Protein AF-A0A7K2MB68-F1 (afdb_monomer)

Solvent-accessible surface area (backbone atoms only — not comparable to full-atom values): 10435 Å² total; per-residue (Å²): 132,82,72,70,37,72,50,29,32,40,36,32,16,79,85,17,53,29,68,38,62,37,42,33,35,50,53,55,52,36,57,72,80,40,62,82,46,49,65,35,33,35,27,67,47,61,66,64,12,40,78,68,71,27,45,61,90,87,59,51,69,38,48,70,89,36,74,66,34,54,52,47,71,69,17,29,19,30,37,35,23,34,62,81,77,65,85,93,59,77,80,52,93,87,42,46,25,37,34,41,50,90,65,73,74,86,70,80,44,50,59,58,27,78,88,31,69,87,78,27,68,95,57,63,44,72,63,49,45,60,58,48,47,57,26,47,32,35,44,17,56,40,72,68,35,40,59,49,46,53,61,20,46,86,46,68,50,47,77,39,80,73,35,54,54,53,47,48,68,71,73,71,58,56,95,58,54,67,56,56,52,30,56,76,72,75,97

Structure (mmCIF, N/CA/C/O backbone):
data_AF-A0A7K2MB68-F1
#
_entry.id   AF-A0A7K2MB68-F1
#
loop_
_atom_site.group_PDB
_atom_site.id
_atom_site.type_symbol
_atom_site.label_atom_id
_atom_site.label_alt_id
_atom_site.label_comp_id
_atom_site.label_asym_id
_atom_site.label_entity_id
_atom_site.label_seq_id
_atom_site.pdbx_PDB_ins_code
_atom_site.Cartn_x
_atom_site.Cartn_y
_atom_site.Cartn_z
_atom_site.occupancy
_atom_site.B_iso_or_equiv
_atom_site.auth_seq_id
_atom_site.auth_comp_id
_atom_site.auth_asym_id
_atom_site.auth_atom_id
_atom_site.pdbx_PDB_model_num
ATOM 1 N N . ARG A 1 1 ? -11.679 4.343 25.398 1.00 70.12 1 ARG A N 1
ATOM 2 C CA . ARG A 1 1 ? -10.992 4.228 24.077 1.00 70.12 1 ARG A CA 1
ATOM 3 C C . ARG A 1 1 ? -11.988 4.643 22.992 1.00 70.12 1 ARG A C 1
ATOM 5 O O . ARG A 1 1 ? -13.137 4.252 23.118 1.00 70.12 1 ARG A O 1
ATOM 12 N N . ARG A 1 2 ? -11.599 5.449 21.989 1.00 82.44 2 ARG A N 1
ATOM 13 C CA . ARG A 1 2 ? -12.513 5.845 20.889 1.00 82.44 2 ARG A CA 1
ATOM 14 C C . ARG A 1 2 ? -12.854 4.636 19.997 1.00 82.44 2 ARG A C 1
ATOM 16 O O . ARG A 1 2 ? -12.008 3.742 19.905 1.00 82.44 2 ARG A O 1
ATOM 23 N N . PRO A 1 3 ? -14.048 4.597 19.379 1.00 92.00 3 PRO A N 1
ATOM 24 C CA . PRO A 1 3 ? -14.443 3.499 18.503 1.00 92.00 3 PRO A CA 1
ATOM 25 C C . PRO A 1 3 ? -13.641 3.512 17.197 1.00 92.00 3 PRO A C 1
ATOM 27 O O . PRO A 1 3 ? -13.200 4.580 16.746 1.00 92.00 3 PRO A O 1
ATOM 30 N N . LEU A 1 4 ? -13.476 2.320 16.616 1.00 94.75 4 LEU A N 1
ATOM 31 C CA . LEU A 1 4 ? -13.047 2.164 15.227 1.00 94.75 4 LEU A CA 1
ATOM 32 C C . LEU A 1 4 ? -14.058 2.850 14.297 1.00 94.75 4 LEU A C 1
ATOM 34 O O . LEU A 1 4 ? -15.249 2.909 14.593 1.00 94.75 4 LEU A O 1
ATOM 38 N N . GLU A 1 5 ? -13.556 3.381 13.194 1.00 96.94 5 GLU A N 1
ATOM 39 C CA . GLU A 1 5 ? -14.316 3.885 12.057 1.00 96.94 5 GLU A CA 1
ATOM 40 C C . GLU A 1 5 ? -14.134 2.861 10.927 1.00 96.94 5 GLU A C 1
ATOM 42 O O . GLU A 1 5 ? -13.078 2.873 10.289 1.00 96.94 5 GLU A O 1
ATOM 47 N N . PRO A 1 6 ? -15.091 1.937 10.714 1.00 97.12 6 PRO A N 1
ATOM 48 C CA . PRO A 1 6 ? -14.916 0.832 9.767 1.00 97.12 6 PRO A CA 1
ATOM 49 C C . PRO A 1 6 ? -14.671 1.326 8.336 1.00 97.12 6 PRO A C 1
ATOM 51 O O . PRO A 1 6 ? -13.843 0.756 7.635 1.00 97.12 6 PRO A O 1
ATOM 54 N N . ASP A 1 7 ? -15.285 2.446 7.955 1.00 98.19 7 ASP A N 1
ATOM 55 C CA . ASP A 1 7 ? -15.177 3.008 6.605 1.00 98.19 7 ASP A CA 1
ATOM 56 C C . ASP A 1 7 ? -13.950 3.919 6.410 1.00 98.19 7 ASP A C 1
ATOM 58 O O . ASP A 1 7 ? -13.750 4.487 5.336 1.00 98.19 7 ASP A O 1
ATOM 62 N N . LEU A 1 8 ? -13.113 4.102 7.440 1.00 98.56 8 LEU A N 1
ATOM 63 C CA . LEU A 1 8 ? -11.903 4.922 7.354 1.00 98.56 8 LEU A CA 1
ATOM 64 C C . LEU A 1 8 ? -10.714 4.085 6.876 1.00 98.56 8 LEU A 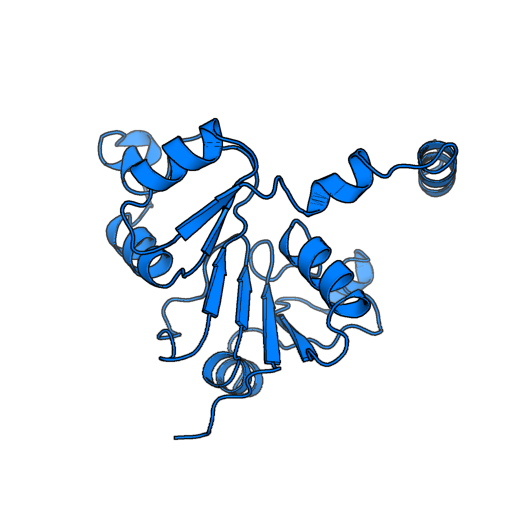C 1
ATOM 66 O O . LEU A 1 8 ? -10.306 3.127 7.542 1.00 98.56 8 LEU A O 1
ATOM 70 N N . VAL A 1 9 ? -10.088 4.528 5.785 1.00 98.69 9 VAL A N 1
ATOM 71 C CA . VAL A 1 9 ? -8.884 3.912 5.223 1.00 98.69 9 VAL A CA 1
ATOM 72 C C . VAL A 1 9 ? -7.710 4.882 5.281 1.00 98.69 9 VAL A C 1
ATOM 74 O O . VAL A 1 9 ? -7.769 5.987 4.738 1.00 98.69 9 VAL A O 1
ATOM 77 N N . LEU A 1 10 ? -6.616 4.468 5.918 1.00 98.06 10 LEU A N 1
ATOM 78 C CA . LEU A 1 10 ? -5.359 5.209 5.908 1.00 98.06 10 LEU A CA 1
ATOM 79 C C . LEU A 1 10 ? -4.439 4.673 4.807 1.00 98.06 10 LEU A C 1
ATOM 81 O O . LEU A 1 10 ? -4.092 3.494 4.818 1.00 98.06 10 LEU A O 1
ATOM 85 N N . TYR A 1 11 ? -3.989 5.541 3.907 1.00 98.56 11 TYR A N 1
ATOM 86 C CA . TYR A 1 11 ? -3.061 5.191 2.830 1.00 98.56 11 TYR A CA 1
ATOM 87 C C . TYR A 1 11 ? -1.680 5.808 3.065 1.00 98.56 11 TYR A C 1
ATOM 89 O O . TYR A 1 11 ? -1.557 6.945 3.522 1.00 98.56 11 TYR A O 1
ATOM 97 N N . SER A 1 12 ? -0.620 5.081 2.727 1.00 97.88 12 SER A N 1
ATOM 98 C CA . SER A 1 12 ? 0.736 5.624 2.606 1.00 97.88 12 SER A CA 1
ATOM 99 C C . SER A 1 12 ? 1.489 4.893 1.500 1.00 97.88 12 SER A C 1
ATOM 101 O O . SER A 1 12 ? 1.215 3.732 1.210 1.00 97.88 12 SER A O 1
ATOM 103 N N . ALA A 1 13 ? 2.445 5.573 0.873 1.00 97.56 13 ALA A N 1
ATOM 104 C CA . ALA A 1 13 ? 3.326 4.963 -0.109 1.00 97.56 13 ALA A CA 1
ATOM 105 C C . ALA A 1 13 ? 4.725 5.585 -0.054 1.00 97.56 13 ALA A C 1
ATOM 107 O O . ALA A 1 13 ? 4.872 6.792 0.161 1.00 97.56 13 ALA A O 1
ATOM 108 N N . PHE A 1 14 ? 5.756 4.762 -0.268 1.00 95.69 14 PHE A N 1
ATOM 109 C CA . PHE A 1 14 ? 7.160 5.171 -0.403 1.00 95.69 14 PHE A CA 1
ATOM 110 C C . PHE A 1 14 ? 7.621 6.130 0.704 1.00 95.69 14 PHE A C 1
ATOM 112 O O . PHE A 1 14 ? 8.170 7.191 0.422 1.00 95.69 14 PHE A O 1
ATOM 119 N N . HIS A 1 15 ? 7.377 5.770 1.967 1.00 95.12 15 HIS A N 1
ATOM 120 C CA . HIS A 1 15 ? 7.658 6.623 3.132 1.00 95.12 15 HIS A CA 1
ATOM 121 C C . HIS A 1 15 ? 6.866 7.943 3.129 1.00 95.12 15 HIS A C 1
ATOM 123 O O . HIS A 1 15 ? 7.397 9.006 3.458 1.00 95.12 15 HIS A O 1
ATOM 129 N N . SER A 1 16 ? 5.579 7.858 2.780 1.00 96.62 16 SER A N 1
ATOM 130 C CA . SER A 1 16 ? 4.638 8.983 2.762 1.00 96.62 16 SER A CA 1
ATOM 131 C C . SER A 1 16 ? 5.033 10.095 1.782 1.00 96.62 16 SER A C 1
ATOM 133 O O . SER A 1 16 ? 4.877 11.278 2.084 1.00 96.62 16 SER A O 1
ATOM 135 N N . ARG A 1 17 ? 5.568 9.741 0.606 1.00 96.62 17 ARG A N 1
ATOM 136 C CA . ARG A 1 17 ? 5.961 10.722 -0.427 1.00 96.62 17 ARG A CA 1
ATOM 137 C C . ARG A 1 17 ? 4.778 11.331 -1.182 1.00 96.62 17 ARG A C 1
ATOM 139 O O . ARG A 1 17 ? 4.917 12.424 -1.712 1.00 96.62 17 ARG A O 1
ATOM 146 N N . GLY A 1 18 ? 3.644 10.639 -1.230 1.00 97.06 18 GLY A N 1
ATOM 147 C CA . GLY A 1 18 ? 2.447 11.077 -1.946 1.00 97.06 18 GLY A CA 1
ATOM 148 C C . GLY A 1 18 ? 1.590 9.895 -2.393 1.00 97.06 18 GLY A C 1
ATOM 149 O O . GLY A 1 18 ? 1.817 8.760 -1.971 1.00 97.06 18 GLY A O 1
ATOM 150 N N . VAL A 1 19 ? 0.629 10.179 -3.268 1.00 98.12 19 VAL A N 1
ATOM 151 C CA . VAL A 1 19 ? -0.315 9.238 -3.879 1.00 98.12 19 VAL A CA 1
ATOM 152 C C . VAL A 1 19 ? 0.390 8.462 -4.996 1.00 98.12 19 VAL A C 1
ATOM 154 O O . VAL A 1 19 ? 0.367 8.844 -6.164 1.00 98.12 19 VAL A O 1
ATOM 157 N N . LEU A 1 20 ? 1.067 7.373 -4.622 1.00 96.25 20 LEU A N 1
ATOM 158 C CA . LEU A 1 20 ? 1.955 6.604 -5.500 1.00 96.25 20 LEU A CA 1
ATOM 159 C C . LEU A 1 20 ? 1.766 5.081 -5.411 1.00 96.25 20 LEU A C 1
ATOM 161 O O . LEU A 1 20 ? 1.316 4.550 -4.397 1.00 96.25 20 LEU A O 1
ATOM 165 N N . GLY A 1 21 ? 2.228 4.383 -6.455 1.00 96.50 21 GLY A N 1
ATOM 166 C CA . GLY A 1 21 ? 2.372 2.923 -6.494 1.00 96.50 21 GLY A CA 1
ATOM 167 C C . GLY A 1 21 ? 1.062 2.154 -6.349 1.00 96.50 21 GLY A C 1
ATOM 168 O O . GLY A 1 21 ? -0.013 2.670 -6.649 1.00 96.50 21 GLY A O 1
ATOM 169 N N . ASP A 1 22 ? 1.164 0.918 -5.864 1.00 97.94 22 ASP A N 1
ATOM 170 C CA . ASP A 1 22 ? -0.000 0.053 -5.653 1.00 97.94 22 ASP A CA 1
ATOM 171 C C . ASP A 1 22 ? -1.015 0.632 -4.651 1.00 97.94 22 ASP A C 1
ATOM 173 O O . ASP A 1 22 ? -2.205 0.577 -4.955 1.00 97.94 22 ASP A O 1
ATOM 177 N N . PRO A 1 23 ? -0.623 1.285 -3.530 1.00 98.38 23 PRO A N 1
ATOM 178 C CA . PRO A 1 23 ? -1.592 1.941 -2.651 1.00 98.38 23 PRO A CA 1
ATOM 179 C C . PRO A 1 23 ? -2.432 3.009 -3.364 1.00 98.38 23 PRO A C 1
ATOM 181 O O . PRO A 1 23 ? -3.605 3.176 -3.045 1.00 98.38 23 PRO A O 1
ATOM 184 N N . ALA A 1 24 ? -1.862 3.720 -4.346 1.00 98.25 24 ALA A N 1
ATOM 185 C CA . ALA A 1 24 ? -2.605 4.698 -5.140 1.00 98.25 24 ALA A CA 1
ATOM 186 C C . ALA A 1 24 ? -3.585 4.061 -6.119 1.00 98.25 24 ALA A C 1
ATOM 188 O O . ALA A 1 24 ? -4.676 4.593 -6.297 1.00 98.25 24 ALA A O 1
ATOM 189 N N . ALA A 1 25 ? -3.216 2.942 -6.740 1.00 97.88 25 ALA A N 1
ATOM 190 C CA . ALA A 1 25 ? -4.136 2.194 -7.589 1.00 97.88 25 ALA A CA 1
ATOM 191 C C . ALA A 1 25 ? -5.307 1.629 -6.769 1.00 97.88 25 ALA A C 1
ATOM 193 O O . ALA A 1 25 ? -6.457 1.870 -7.122 1.00 97.88 25 ALA A O 1
ATOM 194 N N . VAL A 1 26 ? -5.026 1.027 -5.604 1.00 98.25 26 VAL A N 1
ATOM 195 C CA . VAL A 1 26 ? -6.060 0.566 -4.659 1.00 98.25 26 VAL A CA 1
ATOM 196 C C . VAL A 1 26 ? -6.970 1.718 -4.228 1.00 98.25 26 VAL A C 1
ATOM 198 O O . VAL A 1 26 ? -8.188 1.579 -4.260 1.00 98.25 26 VAL A O 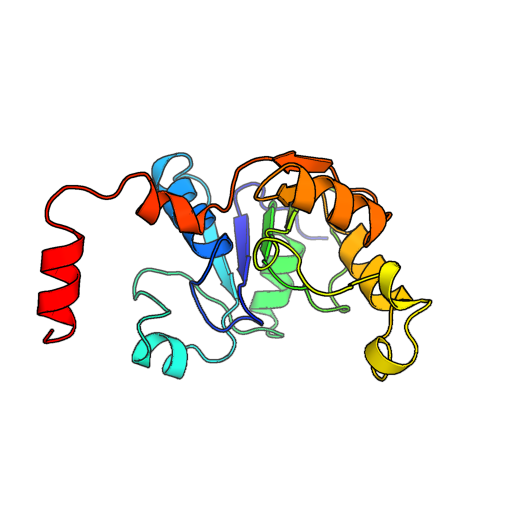1
ATOM 201 N N . TYR A 1 27 ? -6.403 2.875 -3.871 1.00 98.50 27 TYR A N 1
ATOM 202 C CA . TYR A 1 27 ? -7.180 4.060 -3.500 1.00 98.50 27 TYR A CA 1
ATOM 203 C C . TYR A 1 27 ? -8.118 4.529 -4.622 1.00 98.50 27 TYR A C 1
ATOM 205 O O . TYR A 1 27 ? -9.269 4.860 -4.350 1.00 98.50 27 TYR A O 1
ATOM 213 N N . ARG A 1 28 ? -7.647 4.562 -5.876 1.00 97.50 28 ARG A N 1
ATOM 214 C CA . ARG A 1 28 ? -8.464 4.982 -7.027 1.00 97.50 28 ARG A CA 1
ATOM 215 C C . ARG A 1 28 ? -9.597 3.998 -7.294 1.00 97.50 28 ARG A C 1
ATOM 217 O O . ARG A 1 28 ? -10.741 4.430 -7.341 1.00 97.50 28 ARG A O 1
ATOM 224 N N . ALA A 1 29 ? -9.297 2.701 -7.354 1.00 97.56 29 ALA A N 1
ATOM 225 C CA . ALA A 1 29 ? -10.315 1.669 -7.526 1.00 97.56 29 ALA A CA 1
ATOM 226 C C . ALA A 1 29 ? -11.359 1.714 -6.397 1.00 97.56 29 ALA A C 1
ATOM 228 O O . ALA A 1 29 ? -12.558 1.666 -6.656 1.00 97.56 29 ALA A O 1
ATOM 229 N N . ALA A 1 30 ? -10.927 1.902 -5.143 1.00 98.06 30 ALA A N 1
ATOM 230 C CA . ALA A 1 30 ? -11.827 2.019 -3.996 1.00 98.06 30 ALA A CA 1
ATOM 231 C C . ALA A 1 30 ? -12.808 3.198 -4.118 1.00 98.06 30 ALA A C 1
ATOM 233 O O . ALA A 1 30 ? -13.953 3.066 -3.699 1.00 98.06 30 ALA A O 1
ATOM 234 N N . ARG A 1 31 ? -12.409 4.326 -4.724 1.00 97.25 31 ARG A N 1
ATOM 235 C CA . ARG A 1 31 ? -13.328 5.456 -4.967 1.00 97.25 31 ARG A CA 1
ATOM 236 C C . ARG A 1 31 ? -14.468 5.102 -5.921 1.00 97.25 31 ARG A C 1
ATOM 238 O O . ARG A 1 31 ? -15.513 5.739 -5.850 1.00 97.25 31 ARG A O 1
ATOM 245 N N . GLU A 1 32 ? -14.266 4.128 -6.800 1.00 97.19 32 GLU A N 1
ATOM 246 C CA . GLU A 1 32 ? -15.258 3.693 -7.783 1.00 97.19 32 GLU A CA 1
ATOM 247 C C . GLU A 1 32 ? -16.141 2.577 -7.219 1.00 97.19 32 GLU A C 1
ATOM 249 O O . GLU A 1 32 ? -17.366 2.676 -7.251 1.00 97.19 32 GLU A O 1
ATOM 254 N N . ILE A 1 33 ? -15.530 1.533 -6.652 1.00 97.94 33 ILE A N 1
ATOM 255 C CA . ILE A 1 33 ? -16.250 0.323 -6.219 1.00 97.94 33 ILE A CA 1
ATOM 256 C C . ILE A 1 33 ? -16.752 0.394 -4.771 1.00 97.94 33 ILE A C 1
ATOM 258 O O . ILE A 1 33 ? -17.642 -0.359 -4.383 1.00 97.94 33 ILE A O 1
ATOM 262 N N . ALA A 1 34 ? -16.178 1.277 -3.954 1.00 97.88 34 ALA A N 1
ATOM 263 C CA . ALA A 1 34 ? -16.496 1.428 -2.538 1.00 97.88 34 ALA A CA 1
ATOM 264 C C . ALA A 1 34 ? -16.505 2.915 -2.116 1.00 97.88 34 ALA A C 1
ATOM 266 O O . ALA A 1 34 ? -15.787 3.303 -1.192 1.00 97.88 34 ALA A O 1
ATOM 267 N N . PRO A 1 35 ? -17.340 3.769 -2.744 1.00 96.94 35 PRO A N 1
ATOM 268 C CA . PRO A 1 35 ? -17.329 5.222 -2.527 1.00 96.94 35 PRO A CA 1
ATOM 269 C C . PRO A 1 35 ? -17.713 5.655 -1.103 1.00 96.94 35 PRO A C 1
ATOM 271 O O . PRO A 1 35 ? -17.483 6.801 -0.725 1.00 96.94 35 PRO A O 1
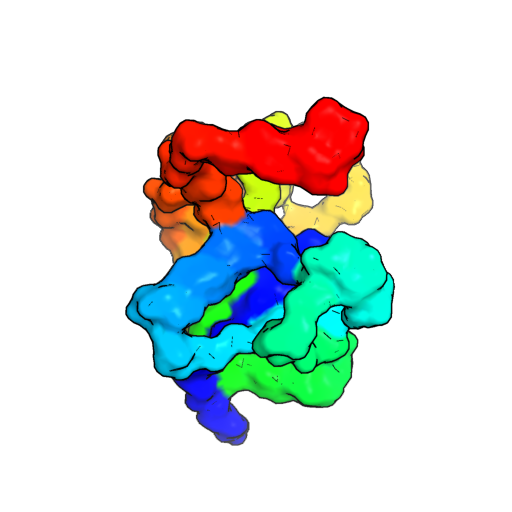ATOM 274 N N . HIS A 1 36 ? -18.294 4.754 -0.303 1.00 97.81 36 HIS A N 1
ATOM 275 C CA . HIS A 1 36 ? -18.564 4.981 1.118 1.00 97.81 36 HIS A CA 1
ATOM 276 C C . HIS A 1 36 ? -17.279 5.014 1.964 1.00 97.81 36 HIS A C 1
ATOM 278 O O . HIS A 1 36 ? -17.285 5.582 3.056 1.00 97.81 36 HIS A O 1
ATOM 284 N N . LEU A 1 37 ? -16.174 4.440 1.469 1.00 98.38 37 LEU A N 1
ATOM 285 C CA . LEU A 1 37 ? -14.892 4.456 2.158 1.00 98.38 37 LEU A CA 1
ATOM 286 C C . LEU A 1 37 ? -14.248 5.839 2.082 1.00 98.38 37 LEU A C 1
ATOM 288 O O . LEU A 1 37 ? -13.968 6.386 1.013 1.00 98.38 37 LEU A O 1
ATOM 292 N N . ARG A 1 38 ? -13.905 6.377 3.247 1.00 98.31 38 ARG A N 1
ATOM 293 C CA . ARG A 1 38 ? -13.147 7.617 3.370 1.00 98.31 38 ARG A CA 1
ATOM 294 C C . ARG A 1 38 ? -11.653 7.314 3.366 1.00 98.31 38 ARG A C 1
ATOM 296 O O . ARG A 1 38 ? -11.097 6.865 4.368 1.00 98.31 38 ARG A O 1
ATOM 303 N N . GLY A 1 39 ? -10.984 7.605 2.255 1.00 98.44 39 GLY A N 1
ATOM 304 C CA . GLY A 1 39 ? -9.531 7.475 2.141 1.00 98.44 39 GLY A CA 1
ATOM 305 C C . GLY A 1 39 ? -8.774 8.726 2.589 1.00 98.44 39 GLY A C 1
ATOM 306 O O . GLY A 1 39 ? -9.001 9.806 2.051 1.00 98.44 39 GLY A O 1
ATOM 307 N N . VAL A 1 40 ? -7.829 8.569 3.520 1.00 98.62 40 VAL A N 1
ATOM 308 C CA . VAL A 1 40 ? -6.932 9.641 3.979 1.00 98.62 40 VAL A CA 1
ATOM 309 C C . VAL A 1 40 ? -5.475 9.250 3.761 1.00 98.62 40 VAL A C 1
ATOM 311 O O . VAL A 1 40 ? -5.018 8.214 4.245 1.00 98.62 40 VAL A O 1
ATOM 314 N N . TRP A 1 41 ? -4.719 10.107 3.080 1.00 98.56 41 TRP A N 1
ATOM 315 C CA . TRP A 1 41 ? -3.309 9.873 2.781 1.00 98.56 41 TRP A CA 1
ATOM 316 C C . TRP A 1 41 ? -2.374 10.435 3.849 1.00 98.56 41 TRP A C 1
ATOM 318 O O . TRP A 1 41 ? -2.471 11.592 4.253 1.00 98.56 41 TRP A O 1
ATOM 328 N N . VAL A 1 42 ? -1.399 9.641 4.279 1.00 98.06 42 VAL A N 1
ATOM 329 C CA . VAL A 1 42 ? -0.277 10.136 5.078 1.00 98.06 42 VAL A CA 1
ATOM 330 C C . VAL A 1 42 ? 0.785 10.677 4.130 1.00 98.06 42 VAL A C 1
ATOM 332 O O . VAL A 1 42 ? 1.369 9.919 3.356 1.00 98.06 42 VAL A O 1
ATOM 335 N N . VAL A 1 43 ? 1.063 11.980 4.210 1.00 98.12 43 VAL A N 1
ATOM 336 C CA . VAL A 1 43 ? 2.013 12.670 3.321 1.00 98.12 43 VAL A CA 1
ATOM 337 C C . VAL A 1 43 ? 3.000 13.479 4.154 1.00 98.12 43 VAL A C 1
ATOM 339 O O . VAL A 1 43 ? 2.599 14.296 4.976 1.00 98.12 43 VAL A O 1
ATOM 342 N N . LYS A 1 44 ? 4.300 13.233 3.973 1.00 97.19 44 LYS A N 1
ATOM 343 C CA . LYS A 1 44 ? 5.380 13.850 4.757 1.00 97.19 44 LYS A CA 1
ATOM 344 C C . LYS A 1 44 ? 5.637 15.298 4.350 1.00 97.19 44 LYS A C 1
ATOM 346 O O . LYS A 1 44 ? 5.782 16.139 5.228 1.00 97.19 44 LYS A O 1
ATOM 351 N N . ASN A 1 45 ? 5.703 15.567 3.048 1.00 97.62 45 ASN A N 1
ATOM 352 C CA . ASN A 1 45 ? 5.896 16.907 2.497 1.00 97.62 45 ASN A CA 1
ATOM 353 C C . ASN A 1 45 ? 4.804 17.180 1.444 1.00 97.62 45 ASN A C 1
ATOM 355 O O . ASN A 1 45 ? 4.970 16.787 0.289 1.00 97.62 45 ASN A O 1
ATOM 359 N N . PRO A 1 46 ? 3.664 17.773 1.838 1.00 97.44 46 PRO A N 1
ATOM 360 C CA . PRO A 1 46 ? 2.538 17.983 0.935 1.00 97.44 46 PRO A CA 1
ATOM 361 C C . PRO A 1 46 ? 2.795 19.078 -0.106 1.00 97.44 46 PRO A C 1
ATOM 363 O O . PRO A 1 46 ? 2.183 19.032 -1.164 1.00 97.44 46 PRO A O 1
ATOM 366 N N . GLU A 1 47 ? 3.675 20.042 0.167 1.00 97.50 47 GLU A N 1
ATOM 367 C CA . GLU A 1 47 ? 4.052 21.091 -0.793 1.00 97.50 47 GLU A CA 1
ATOM 36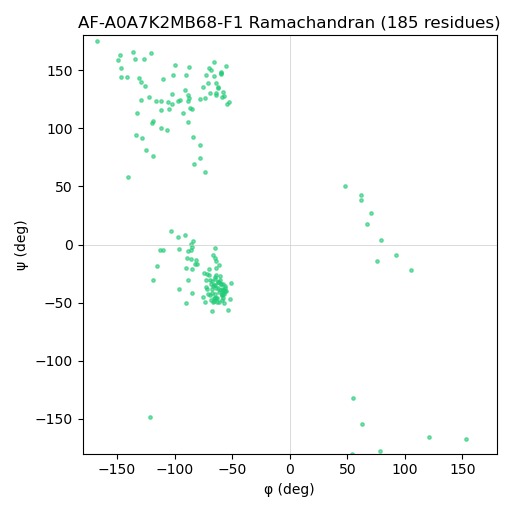8 C C . GLU A 1 47 ? 4.820 20.472 -1.959 1.00 97.50 47 GLU A C 1
ATOM 370 O O . GLU A 1 47 ? 4.327 20.469 -3.085 1.00 97.50 47 GLU A O 1
ATOM 375 N N . LEU A 1 48 ? 5.924 19.780 -1.659 1.00 97.56 48 LEU A N 1
ATOM 376 C CA . LEU A 1 48 ? 6.706 19.061 -2.666 1.00 97.56 48 LEU A CA 1
ATOM 377 C C . LEU A 1 48 ? 5.868 18.012 -3.413 1.00 97.56 48 LEU A C 1
ATOM 379 O O . LEU A 1 48 ? 6.022 17.822 -4.620 1.00 97.56 48 LEU A O 1
ATOM 383 N N . ALA A 1 49 ? 4.975 17.311 -2.706 1.00 97.12 49 ALA A N 1
ATOM 384 C CA . ALA A 1 49 ? 4.094 16.336 -3.337 1.00 97.12 49 ALA A CA 1
ATOM 385 C C . ALA A 1 49 ? 3.126 16.995 -4.332 1.00 97.12 49 ALA A C 1
ATOM 387 O O . ALA A 1 49 ? 2.875 16.412 -5.383 1.00 97.12 49 ALA A O 1
ATOM 388 N N . ARG A 1 50 ? 2.608 18.198 -4.049 1.00 97.19 50 ARG A N 1
ATOM 389 C CA . ARG A 1 50 ? 1.768 18.952 -4.996 1.00 97.19 50 ARG A CA 1
ATOM 390 C C . ARG A 1 50 ? 2.567 19.440 -6.194 1.00 97.19 50 ARG A C 1
ATOM 392 O O . ARG A 1 50 ? 2.137 19.211 -7.318 1.00 97.19 50 ARG A O 1
ATOM 3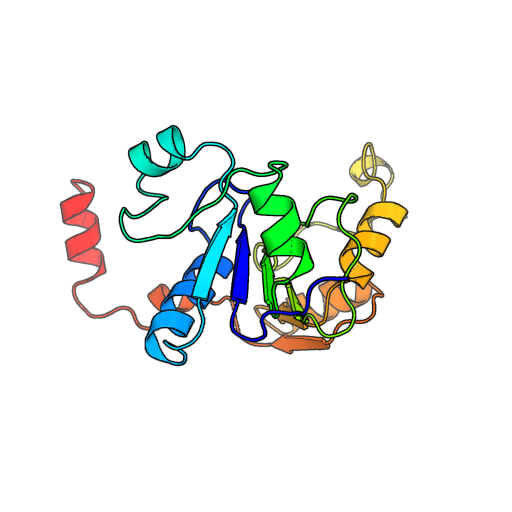99 N N . GLU A 1 51 ? 3.731 20.038 -5.955 1.00 96.19 51 GLU A N 1
ATOM 400 C CA . GLU A 1 51 ? 4.639 20.501 -7.015 1.00 96.19 51 GLU A CA 1
ATOM 401 C C . GLU A 1 51 ? 5.019 19.364 -7.970 1.00 96.19 51 GLU A C 1
ATOM 403 O O . GLU A 1 51 ? 5.078 19.548 -9.181 1.00 96.19 51 GLU A O 1
ATOM 408 N N . SER A 1 52 ? 5.197 18.155 -7.433 1.00 94.69 52 SER A N 1
ATOM 409 C CA . SER A 1 52 ? 5.532 16.955 -8.209 1.00 94.69 52 SER A CA 1
ATOM 410 C C . SER A 1 52 ? 4.315 16.243 -8.826 1.00 94.69 52 SER A C 1
ATOM 412 O O . SER A 1 52 ? 4.469 15.158 -9.385 1.00 94.69 52 SER A O 1
ATOM 414 N N . GLY A 1 53 ? 3.093 16.772 -8.676 1.00 94.81 53 GLY A N 1
ATOM 415 C CA . GLY A 1 53 ? 1.862 16.130 -9.163 1.00 94.81 53 GLY A CA 1
ATOM 416 C C . GLY A 1 53 ? 1.488 14.823 -8.442 1.00 94.81 53 GLY A C 1
ATOM 417 O O . GLY A 1 53 ? 0.699 14.029 -8.946 1.00 94.81 53 GLY A O 1
ATOM 418 N N . LEU A 1 54 ? 2.056 14.582 -7.258 1.00 96.62 54 LEU A N 1
ATOM 419 C CA . LEU A 1 54 ? 1.873 13.377 -6.443 1.00 96.62 54 LEU A CA 1
ATOM 420 C C . LEU A 1 54 ? 0.803 13.531 -5.359 1.00 96.62 54 LEU A C 1
ATOM 422 O O . LEU A 1 54 ? 0.535 12.580 -4.628 1.00 96.62 54 LEU A O 1
ATOM 426 N N . LEU A 1 55 ? 0.211 14.712 -5.210 1.00 97.75 55 LEU A N 1
ATOM 427 C CA . LEU A 1 55 ? -0.897 14.958 -4.293 1.00 97.75 55 LEU A CA 1
ATOM 428 C C . LEU A 1 55 ? -1.990 15.755 -5.018 1.00 97.75 55 LEU A C 1
ATOM 430 O O . LEU A 1 55 ? -1.898 16.983 -5.079 1.00 97.75 55 LEU A O 1
ATOM 434 N N . PRO A 1 56 ? -3.004 15.074 -5.584 1.00 96.00 56 PRO A N 1
ATOM 435 C CA . PRO A 1 56 ? -4.129 15.741 -6.228 1.00 96.00 56 PRO A CA 1
ATOM 436 C C . PRO A 1 56 ? -4.898 16.657 -5.253 1.00 96.00 56 PRO A C 1
ATOM 438 O O . PRO A 1 56 ? -4.960 16.348 -4.059 1.00 96.00 56 PRO A O 1
ATOM 441 N N . PRO A 1 57 ? -5.499 17.768 -5.727 1.00 94.50 57 PRO A N 1
ATOM 442 C CA . PRO A 1 57 ? -6.170 18.745 -4.861 1.00 94.50 57 PRO A CA 1
ATOM 443 C C . PRO A 1 57 ? -7.348 18.192 -4.047 1.00 94.50 57 PRO A C 1
ATOM 445 O O . PRO A 1 57 ? -7.606 18.678 -2.949 1.00 94.50 57 PRO A O 1
ATOM 448 N N . ASP A 1 58 ? -8.049 17.185 -4.570 1.00 94.50 58 ASP A N 1
ATOM 449 C CA . ASP A 1 58 ? -9.230 16.560 -3.963 1.00 94.50 58 ASP A CA 1
ATOM 450 C C . ASP A 1 58 ? -8.889 15.460 -2.941 1.00 94.50 58 ASP A C 1
ATOM 452 O O . ASP A 1 58 ? -9.784 14.889 -2.317 1.00 94.50 58 ASP A O 1
ATOM 456 N N . VAL A 1 59 ? -7.604 15.150 -2.744 1.00 97.62 59 VAL A N 1
ATOM 457 C CA . VAL A 1 59 ? -7.173 14.079 -1.841 1.00 97.62 59 VAL A CA 1
ATOM 458 C C . VAL A 1 59 ? -7.024 14.592 -0.410 1.00 97.62 59 VAL A C 1
ATOM 460 O O . VAL A 1 59 ? -6.156 15.414 -0.100 1.00 97.62 59 VAL A O 1
ATOM 463 N N . GLU A 1 60 ? -7.827 14.041 0.507 1.00 98.25 60 GLU A N 1
ATOM 464 C CA . GLU A 1 60 ? -7.652 14.276 1.940 1.00 98.25 60 GLU A CA 1
ATOM 465 C C . GLU A 1 60 ? -6.308 13.699 2.410 1.00 98.25 60 GLU A C 1
ATOM 467 O O . GLU A 1 60 ? -5.996 12.527 2.184 1.00 98.25 60 GLU A O 1
ATOM 472 N N . TYR A 1 61 ? -5.522 14.505 3.129 1.00 98.56 61 TYR A N 1
ATOM 473 C CA . TYR A 1 61 ? -4.244 14.070 3.685 1.00 98.56 61 TYR A CA 1
ATOM 474 C C . TYR A 1 61 ? -4.021 14.517 5.134 1.00 98.56 61 TYR A C 1
ATOM 476 O O . TYR A 1 61 ? -4.702 15.395 5.685 1.00 98.56 61 TYR A O 1
ATOM 484 N N . VAL A 1 62 ? -3.021 13.898 5.759 1.00 98.12 62 VAL A N 1
ATOM 485 C CA . VAL A 1 62 ? -2.526 14.218 7.094 1.00 98.12 62 VAL A CA 1
ATOM 486 C C . VAL A 1 62 ? -0.999 14.107 7.156 1.00 98.12 62 VAL A C 1
ATOM 488 O O . VAL A 1 62 ? -0.396 13.223 6.549 1.00 98.12 62 VAL A O 1
ATOM 491 N N . LEU A 1 63 ? -0.366 14.995 7.926 1.00 97.31 63 LEU A N 1
ATOM 492 C CA . LEU A 1 63 ? 1.075 14.947 8.171 1.00 97.31 63 LEU A CA 1
ATOM 493 C C . LEU A 1 63 ? 1.426 13.831 9.170 1.00 97.31 63 LEU A C 1
ATOM 495 O O . LEU A 1 63 ? 0.763 13.725 10.216 1.00 97.31 63 LEU A O 1
ATOM 499 N N . PRO A 1 64 ? 2.478 13.033 8.912 1.00 95.12 64 PRO A N 1
ATOM 500 C CA . PRO A 1 64 ? 2.904 11.962 9.802 1.00 95.12 64 PRO A CA 1
ATOM 501 C C . PRO A 1 64 ? 3.271 12.505 11.186 1.00 95.12 64 PRO A C 1
ATOM 503 O O . PRO A 1 64 ? 3.758 13.620 11.344 1.00 95.12 64 PRO A O 1
ATOM 506 N N . GLY A 1 65 ? 3.021 11.704 12.219 1.00 91.75 65 GLY A N 1
ATOM 507 C CA . GLY A 1 65 ? 3.394 12.030 13.600 1.00 91.75 65 GLY A CA 1
ATOM 508 C C . GLY A 1 65 ? 2.513 13.070 14.304 1.00 91.75 65 GLY A C 1
ATOM 509 O O . GLY A 1 65 ? 2.550 13.126 15.535 1.00 91.75 65 GLY A O 1
ATOM 510 N N . THR A 1 66 ? 1.672 13.821 13.587 1.00 95.06 66 THR A N 1
ATOM 511 C CA . THR A 1 66 ? 0.745 14.795 14.190 1.00 95.06 66 THR A CA 1
ATOM 512 C C . THR A 1 66 ? -0.329 14.127 15.064 1.00 95.06 66 THR A C 1
ATOM 514 O O . THR A 1 66 ? -0.674 12.959 14.847 1.00 95.06 66 THR A O 1
ATOM 517 N N . PRO A 1 67 ? -0.941 14.847 16.027 1.00 94.88 67 PRO A N 1
ATOM 518 C CA . PRO A 1 67 ? -2.058 14.314 16.808 1.00 94.88 67 PRO A CA 1
ATOM 519 C C . PRO A 1 67 ? -3.235 13.848 15.941 1.00 94.88 67 PRO A C 1
ATOM 521 O O . PRO A 1 67 ? -3.868 12.843 16.259 1.00 94.88 67 PRO A O 1
ATOM 524 N N . ARG A 1 68 ? -3.516 14.539 14.824 1.00 95.88 68 ARG A N 1
ATOM 525 C CA . ARG A 1 68 ? -4.547 14.118 13.861 1.00 95.88 68 ARG A CA 1
ATOM 526 C C . ARG A 1 68 ? -4.180 12.786 13.211 1.00 95.88 68 ARG A C 1
ATOM 528 O O . ARG A 1 68 ? -5.022 11.896 13.206 1.00 95.88 68 ARG A O 1
ATOM 535 N N . HIS A 1 69 ? -2.935 12.621 12.757 1.00 95.62 69 HIS A N 1
ATOM 536 C CA . HIS A 1 69 ? -2.460 11.354 12.198 1.00 95.62 69 HIS A CA 1
ATOM 537 C C . HIS A 1 69 ? -2.614 10.208 13.198 1.00 95.62 69 HIS A C 1
ATOM 539 O O . HIS A 1 69 ? -3.241 9.209 12.875 1.00 95.62 69 HIS A O 1
ATOM 545 N N . ARG A 1 70 ? -2.147 10.377 14.443 1.00 93.00 70 ARG A N 1
ATOM 546 C CA . ARG A 1 70 ? -2.279 9.339 15.485 1.00 93.00 70 ARG A CA 1
ATOM 547 C C . ARG A 1 70 ? -3.738 8.969 15.759 1.00 93.00 70 ARG A C 1
ATOM 549 O O . ARG A 1 70 ? -4.038 7.799 15.961 1.00 93.00 70 ARG A O 1
ATOM 556 N N . ARG A 1 71 ? -4.650 9.950 15.754 1.00 93.62 71 ARG A N 1
ATOM 557 C CA . ARG A 1 71 ? -6.090 9.702 15.933 1.00 93.62 71 ARG A CA 1
ATOM 558 C C . ARG A 1 71 ? -6.691 8.909 14.780 1.00 93.62 71 ARG A C 1
ATOM 560 O O . ARG A 1 71 ? -7.427 7.971 15.050 1.00 93.62 71 ARG A O 1
ATOM 567 N N . LEU A 1 72 ? -6.388 9.284 13.538 1.00 95.62 72 LEU A N 1
ATOM 568 C CA . LEU A 1 72 ? -6.874 8.568 12.358 1.00 95.62 72 LEU A CA 1
ATOM 569 C C . LEU A 1 72 ? -6.331 7.138 12.347 1.00 95.62 72 LEU A C 1
ATOM 571 O O . LEU A 1 72 ? -7.093 6.186 12.266 1.00 95.62 72 LEU A O 1
ATOM 575 N N . ALA A 1 73 ? -5.025 6.982 12.546 1.00 94.38 73 ALA A N 1
ATOM 576 C CA . ALA A 1 73 ? -4.357 5.690 12.511 1.00 94.38 73 ALA A CA 1
ATOM 577 C C . ALA A 1 73 ? -4.821 4.742 13.645 1.00 94.38 73 ALA A C 1
ATOM 579 O O . ALA A 1 73 ? -4.825 3.528 13.479 1.00 94.38 73 ALA A O 1
ATOM 580 N N . ALA A 1 74 ? -5.268 5.283 14.786 1.00 92.75 74 ALA A N 1
ATOM 581 C CA . ALA A 1 74 ? -5.847 4.505 15.888 1.00 92.75 74 ALA A CA 1
ATOM 582 C C . ALA A 1 74 ? -7.330 4.127 15.695 1.00 92.75 74 ALA A C 1
ATOM 584 O O . ALA A 1 74 ? -7.851 3.324 16.475 1.00 92.75 74 ALA A O 1
ATOM 585 N N . ARG A 1 75 ? -8.021 4.741 14.725 1.00 94.94 75 ARG A N 1
ATOM 586 C CA . ARG A 1 75 ? -9.451 4.529 14.450 1.00 94.94 75 ARG A CA 1
ATOM 587 C C . ARG A 1 75 ? -9.723 3.892 13.091 1.00 94.94 75 ARG A C 1
ATOM 589 O O . ARG A 1 75 ? -10.817 3.378 12.925 1.00 94.94 75 ARG A O 1
ATOM 596 N N . ALA A 1 76 ? -8.782 3.926 12.154 1.00 97.00 76 ALA A N 1
ATOM 597 C CA 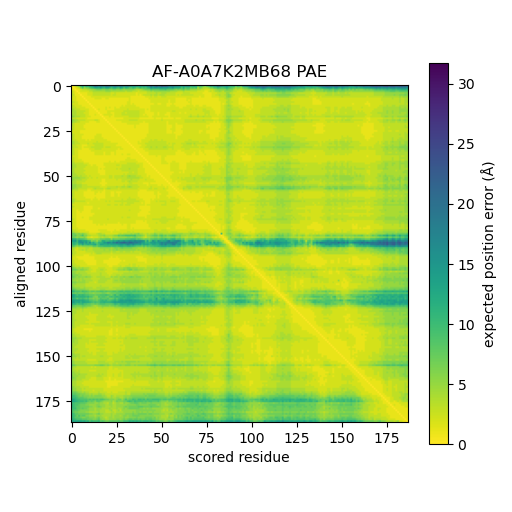. ALA A 1 76 ? -8.975 3.404 10.807 1.00 97.00 76 ALA A CA 1
ATOM 598 C C . ALA A 1 76 ? -9.355 1.916 10.822 1.00 97.00 76 ALA A C 1
ATOM 600 O O . ALA A 1 76 ? -8.699 1.114 11.491 1.00 97.00 76 ALA A O 1
ATOM 601 N N . GLY A 1 77 ? -10.406 1.569 10.078 1.00 97.69 77 GLY A N 1
ATOM 602 C CA . GLY A 1 77 ? -10.772 0.186 9.789 1.00 97.69 77 GLY A CA 1
ATOM 603 C C . GLY A 1 77 ? -9.740 -0.484 8.886 1.00 97.69 77 GLY A C 1
ATOM 604 O O . GLY A 1 77 ? -9.430 -1.653 9.087 1.00 97.69 77 GLY A O 1
ATOM 605 N N . PHE A 1 78 ? -9.131 0.275 7.969 1.00 98.25 78 PHE A N 1
ATOM 606 C CA . PHE A 1 78 ? -8.147 -0.241 7.017 1.00 98.25 78 PHE A CA 1
ATOM 607 C C . PHE A 1 78 ? -6.877 0.612 6.961 1.00 98.25 78 PHE A C 1
ATOM 609 O O . PHE A 1 78 ? -6.922 1.842 7.038 1.00 98.25 78 PHE A O 1
ATOM 616 N N . LEU A 1 79 ? -5.726 -0.039 6.795 1.00 97.88 79 LEU A N 1
ATOM 617 C CA . LEU A 1 79 ? -4.427 0.612 6.636 1.00 97.88 79 LEU A CA 1
ATOM 618 C C . LEU A 1 79 ? -3.675 0.001 5.452 1.00 97.88 79 LEU A C 1
ATOM 620 O O . LEU A 1 79 ? -3.245 -1.145 5.525 1.00 97.88 79 LEU A O 1
ATOM 624 N N . VAL A 1 80 ? -3.468 0.776 4.388 1.00 98.44 80 VAL A N 1
ATOM 625 C CA . VAL A 1 80 ? -2.846 0.327 3.132 1.00 98.44 80 VAL A CA 1
ATOM 626 C C . VAL A 1 80 ? -1.478 0.981 2.949 1.00 98.44 80 VAL A C 1
ATOM 628 O O . VAL A 1 80 ? -1.360 2.208 2.959 1.00 98.44 80 VAL A O 1
ATOM 631 N N . ASN A 1 81 ? -0.427 0.174 2.784 1.00 97.44 81 ASN A N 1
ATOM 632 C CA . ASN A 1 81 ? 0.942 0.669 2.600 1.00 97.44 81 ASN A CA 1
ATOM 633 C C . ASN A 1 81 ? 1.785 -0.271 1.725 1.00 97.44 81 ASN A C 1
ATOM 635 O O . ASN A 1 81 ? 1.476 -1.449 1.587 1.00 97.44 81 ASN A O 1
ATOM 639 N N . ASN A 1 82 ? 2.865 0.236 1.135 1.00 96.12 82 ASN A N 1
ATOM 640 C CA . ASN A 1 82 ? 3.851 -0.549 0.379 1.00 96.12 82 ASN A CA 1
ATOM 641 C C . ASN A 1 82 ? 5.235 -0.621 1.042 1.00 96.12 82 ASN A C 1
ATOM 643 O O . ASN A 1 82 ? 6.128 -1.321 0.571 1.00 96.12 82 ASN A O 1
ATOM 647 N N . VAL A 1 83 ? 5.411 0.106 2.144 1.00 91.44 83 VAL A N 1
ATOM 648 C CA . VAL A 1 83 ? 6.547 -0.007 3.061 1.00 91.44 83 VAL A CA 1
ATOM 649 C C . VAL A 1 83 ? 6.008 -0.338 4.459 1.00 91.44 83 VAL A C 1
ATOM 651 O O . VAL A 1 83 ? 4.974 -0.989 4.594 1.00 91.44 83 VAL A O 1
ATOM 654 N N . ASN A 1 84 ? 6.673 0.103 5.523 1.00 84.56 84 ASN A N 1
ATOM 655 C CA . ASN A 1 84 ? 6.225 -0.141 6.888 1.00 84.56 84 ASN A CA 1
ATOM 656 C C . ASN A 1 84 ? 5.530 1.073 7.506 1.00 84.56 84 ASN A C 1
ATOM 658 O O . ASN A 1 84 ? 5.933 2.219 7.293 1.00 84.56 84 ASN A O 1
ATOM 662 N N . TRP A 1 85 ? 4.529 0.804 8.346 1.00 88.25 85 TRP A N 1
ATOM 663 C CA . TRP A 1 85 ? 4.028 1.777 9.314 1.00 88.25 85 TRP A CA 1
ATOM 664 C C . TRP A 1 85 ? 5.039 1.951 10.463 1.00 88.25 85 TRP A C 1
ATOM 666 O O . TRP A 1 85 ? 5.686 0.968 10.841 1.00 88.25 85 TRP A O 1
ATOM 676 N N . PRO A 1 86 ? 5.179 3.156 11.050 1.00 78.06 86 PRO A N 1
ATOM 677 C CA . PRO A 1 86 ? 6.088 3.389 12.174 1.00 78.06 86 PRO A CA 1
ATOM 678 C C . PRO A 1 86 ? 5.847 2.457 13.378 1.00 78.06 86 PRO A C 1
ATOM 680 O O . PRO A 1 86 ? 4.723 2.005 13.613 1.00 78.06 86 PRO A O 1
ATOM 683 N N . ASP A 1 87 ? 6.895 2.218 14.174 1.00 67.50 87 ASP A N 1
ATOM 684 C CA . ASP A 1 87 ? 6.859 1.343 15.368 1.00 67.50 87 ASP A CA 1
ATOM 685 C C . ASP A 1 87 ? 5.893 1.850 16.440 1.00 67.50 87 ASP A C 1
ATOM 687 O O . ASP A 1 87 ? 5.245 1.073 17.130 1.00 67.50 87 ASP A O 1
ATOM 691 N N . ALA A 1 88 ? 5.742 3.173 16.543 1.00 61.69 88 ALA A N 1
ATOM 692 C CA . ALA A 1 88 ? 4.911 3.823 17.555 1.00 61.69 88 ALA A CA 1
ATOM 693 C C . ALA A 1 88 ? 3.402 3.517 17.431 1.00 61.69 88 ALA A C 1
ATOM 695 O O . ALA A 1 88 ? 2.610 3.997 18.242 1.00 61.69 88 ALA A O 1
ATOM 696 N N . GLN A 1 89 ? 2.986 2.764 16.409 1.00 70.19 89 GLN A N 1
ATOM 697 C CA . GLN A 1 89 ? 1.595 2.419 16.165 1.00 70.19 89 GLN A CA 1
ATOM 698 C C . GLN A 1 89 ? 1.354 0.923 16.394 1.00 70.19 89 GLN A C 1
ATOM 700 O O . GLN A 1 89 ? 1.620 0.088 15.528 1.00 70.19 89 GLN A O 1
ATOM 705 N N . ALA A 1 90 ? 0.797 0.585 17.557 1.00 79.19 90 ALA A N 1
ATOM 706 C CA . ALA A 1 90 ? 0.264 -0.751 17.793 1.00 79.19 90 ALA A CA 1
ATOM 707 C C . ALA A 1 90 ? -0.922 -1.021 16.851 1.00 79.19 90 ALA A C 1
ATOM 709 O O . ALA A 1 90 ? -1.770 -0.143 16.651 1.00 79.19 90 ALA A O 1
ATOM 710 N N . LYS A 1 91 ? -0.994 -2.236 16.294 1.00 88.75 91 LYS A N 1
ATOM 711 C CA . LYS A 1 91 ? -2.152 -2.681 15.508 1.00 88.75 91 LYS A CA 1
ATOM 712 C C . LYS A 1 91 ? -3.395 -2.693 16.394 1.00 88.75 91 LYS A C 1
ATOM 714 O O . LYS A 1 91 ? -3.356 -3.147 17.540 1.00 88.75 91 LYS A O 1
ATOM 719 N N . ARG A 1 92 ? -4.507 -2.185 15.870 1.00 89.88 92 ARG A N 1
ATOM 720 C CA . ARG A 1 92 ? -5.778 -2.149 16.587 1.00 89.88 92 ARG A CA 1
ATOM 721 C C . ARG A 1 92 ? -6.544 -3.455 16.325 1.00 89.88 92 ARG A C 1
ATOM 723 O O . ARG A 1 92 ? -6.751 -3.797 15.167 1.00 89.88 92 ARG A O 1
ATOM 730 N N . PRO A 1 93 ? -7.022 -4.180 17.353 1.00 91.75 93 PRO A N 1
ATOM 731 C CA . PRO A 1 93 ? -7.933 -5.297 17.115 1.00 91.75 93 PRO A CA 1
ATOM 732 C C . PRO A 1 93 ? -9.170 -4.824 16.345 1.00 91.75 93 PRO A C 1
ATOM 734 O O . PRO A 1 93 ? -9.791 -3.836 16.748 1.00 91.75 93 PRO A O 1
ATOM 737 N N . GLY A 1 94 ? -9.483 -5.507 15.244 1.00 93.69 94 GLY A N 1
ATOM 738 C CA . GLY A 1 94 ? -10.561 -5.154 14.319 1.00 93.69 94 GLY A CA 1
ATOM 739 C C . GLY A 1 94 ? -10.154 -4.271 13.132 1.00 93.69 94 GLY A C 1
ATOM 740 O O . GLY A 1 94 ? -10.976 -4.093 12.243 1.00 93.69 94 GLY A O 1
ATOM 741 N N . SER A 1 95 ? -8.928 -3.731 13.082 1.00 96.12 95 SER A N 1
ATOM 742 C CA . SER A 1 95 ? -8.414 -3.070 11.870 1.00 96.12 95 SER A CA 1
ATOM 743 C C . SER A 1 95 ? -7.689 -4.059 10.961 1.00 96.12 95 SER A C 1
ATOM 745 O O . SER A 1 95 ? -6.969 -4.922 11.467 1.00 96.12 95 SER A O 1
ATOM 747 N N . VAL A 1 96 ? -7.788 -3.853 9.650 1.00 97.44 96 VAL A N 1
ATOM 748 C CA . VAL A 1 96 ? -7.148 -4.662 8.609 1.00 97.44 96 VAL A CA 1
ATOM 749 C C . VAL A 1 96 ? -5.965 -3.907 8.004 1.00 97.44 96 VAL A C 1
ATOM 751 O O . VAL A 1 96 ? -6.101 -2.798 7.487 1.00 97.44 96 VAL A O 1
ATOM 754 N N . HIS A 1 97 ? -4.780 -4.503 8.058 1.00 97.12 97 HIS A N 1
ATOM 755 C CA . HIS A 1 97 ? -3.555 -3.965 7.479 1.00 97.12 97 HIS A CA 1
ATOM 756 C C . HIS A 1 97 ? -3.238 -4.678 6.163 1.00 97.12 97 HIS A C 1
ATOM 758 O O . HIS A 1 97 ? -3.012 -5.886 6.129 1.00 97.12 97 HIS A O 1
ATOM 764 N N . ILE A 1 98 ? -3.162 -3.906 5.086 1.00 98.06 98 ILE A N 1
ATOM 765 C CA . ILE A 1 98 ? -2.903 -4.384 3.732 1.00 98.06 98 ILE A CA 1
ATOM 766 C C . ILE A 1 98 ? -1.519 -3.893 3.308 1.00 98.06 98 ILE A C 1
ATOM 768 O O . ILE A 1 98 ? -1.278 -2.687 3.184 1.00 98.06 98 ILE A O 1
ATOM 772 N N . HIS A 1 99 ? -0.602 -4.830 3.090 1.00 97.62 99 HIS A N 1
ATOM 773 C CA . HIS A 1 99 ? 0.727 -4.553 2.574 1.00 97.62 99 HIS A CA 1
ATOM 774 C C . HIS A 1 99 ? 0.801 -4.901 1.087 1.00 97.62 99 HIS A C 1
ATOM 776 O O . HIS A 1 99 ? 0.399 -5.981 0.665 1.00 97.62 99 HIS A O 1
ATOM 782 N N . THR A 1 100 ? 1.297 -3.966 0.283 1.00 97.50 100 THR A N 1
ATOM 783 C CA . THR A 1 100 ? 1.267 -4.057 -1.188 1.00 97.50 100 THR A CA 1
ATOM 784 C C . THR A 1 100 ? 2.635 -4.278 -1.826 1.00 97.50 100 THR A C 1
ATOM 786 O O . THR A 1 100 ? 2.709 -4.498 -3.030 1.00 97.50 100 THR A O 1
ATOM 789 N N . HIS A 1 101 ? 3.709 -4.272 -1.024 1.00 95.38 101 HIS A N 1
ATOM 790 C CA . HIS A 1 101 ? 5.099 -4.415 -1.471 1.00 95.38 101 HIS A CA 1
ATOM 791 C C . HIS A 1 101 ? 5.517 -3.402 -2.552 1.00 95.38 101 HIS A C 1
ATOM 793 O O . HIS A 1 101 ? 4.772 -2.525 -2.982 1.00 95.38 101 HIS A O 1
ATOM 799 N N . LEU A 1 102 ? 6.772 -3.491 -2.996 1.00 93.25 102 LEU A N 1
ATOM 800 C CA . LEU A 1 102 ? 7.322 -2.617 -4.040 1.00 93.25 102 LEU A CA 1
ATOM 801 C C . LEU A 1 102 ? 7.438 -3.291 -5.413 1.00 93.25 102 LEU A C 1
ATOM 803 O O . LEU A 1 102 ? 8.021 -2.698 -6.318 1.00 93.25 102 LEU A O 1
ATOM 807 N N . GLY A 1 103 ? 6.833 -4.466 -5.583 1.00 92.00 103 GLY A N 1
ATOM 808 C CA . GLY A 1 103 ? 6.879 -5.271 -6.803 1.00 92.00 103 GLY A CA 1
ATOM 809 C C . GLY A 1 103 ? 7.475 -6.657 -6.555 1.00 92.00 103 GLY A C 1
ATOM 810 O O . GLY A 1 103 ? 7.605 -7.096 -5.411 1.00 92.00 103 GLY A O 1
ATOM 811 N N . THR A 1 104 ? 7.826 -7.351 -7.639 1.00 95.44 104 THR A N 1
ATOM 812 C CA . THR A 1 104 ? 8.449 -8.680 -7.580 1.00 95.44 104 THR A CA 1
ATOM 813 C C . THR A 1 104 ? 9.825 -8.603 -6.901 1.00 95.44 104 THR A C 1
ATOM 815 O O . THR A 1 104 ? 10.643 -7.769 -7.301 1.00 95.44 104 THR A O 1
ATOM 818 N N . PRO A 1 105 ? 10.106 -9.439 -5.884 1.00 94.44 105 PRO A N 1
ATOM 819 C CA . PRO A 1 105 ? 11.410 -9.466 -5.236 1.00 94.44 105 PRO A CA 1
ATOM 820 C C . PRO A 1 105 ? 12.520 -9.857 -6.207 1.00 94.44 105 PRO A C 1
ATOM 822 O O . PRO A 1 105 ? 12.408 -10.850 -6.916 1.00 94.44 105 PRO A O 1
ATOM 825 N N . LEU A 1 106 ? 13.628 -9.119 -6.155 1.00 94.06 106 LEU A N 1
ATOM 826 C CA . LEU A 1 106 ? 14.916 -9.545 -6.718 1.00 94.06 106 LEU A CA 1
ATOM 827 C C . LEU A 1 106 ? 16.004 -9.659 -5.639 1.00 94.06 106 LEU A C 1
ATOM 829 O O . LEU A 1 106 ? 16.908 -10.481 -5.744 1.00 94.06 106 LEU A O 1
ATOM 833 N N . LYS A 1 107 ? 15.914 -8.839 -4.585 1.00 90.88 107 LYS A N 1
ATOM 834 C CA . LYS A 1 107 ? 16.849 -8.832 -3.453 1.00 90.88 107 LYS A CA 1
ATOM 835 C C . LYS A 1 107 ? 16.288 -9.594 -2.252 1.00 90.88 107 LYS A C 1
ATOM 837 O O . LYS A 1 107 ? 15.073 -9.636 -2.063 1.00 90.88 107 LYS A O 1
ATOM 842 N N . TYR A 1 108 ? 17.183 -10.102 -1.407 1.00 92.69 108 TYR A N 1
ATOM 843 C CA . TYR A 1 108 ? 16.827 -10.685 -0.111 1.00 92.69 108 TYR A CA 1
ATOM 844 C C . TYR A 1 108 ? 16.250 -9.634 0.844 1.00 92.69 108 TYR A C 1
ATOM 846 O O . TYR A 1 108 ? 16.677 -8.476 0.845 1.00 92.69 108 TYR A O 1
ATOM 854 N N . MET A 1 109 ? 15.283 -10.054 1.659 1.00 93.25 109 MET A N 1
ATOM 855 C CA . MET A 1 109 ? 14.577 -9.230 2.643 1.00 93.25 109 MET A CA 1
ATOM 856 C C . MET A 1 109 ? 14.194 -10.080 3.861 1.00 93.25 109 MET A C 1
ATOM 858 O O . MET A 1 109 ? 14.183 -11.305 3.784 1.00 93.25 109 MET A O 1
ATOM 862 N N . GLY A 1 110 ? 13.857 -9.433 4.979 1.00 94.12 110 GLY A N 1
ATOM 863 C CA . GLY A 1 110 ? 13.356 -10.125 6.170 1.00 94.12 110 GLY A CA 1
ATOM 864 C C . GLY A 1 110 ? 14.302 -11.226 6.664 1.00 94.12 110 GLY A C 1
ATOM 865 O O . GLY A 1 110 ? 15.504 -11.000 6.803 1.00 94.12 110 GLY A O 1
ATOM 866 N N . ALA A 1 111 ? 13.757 -12.411 6.931 1.00 95.88 111 ALA A N 1
ATOM 867 C CA . ALA A 1 111 ? 14.486 -13.584 7.403 1.00 95.88 111 ALA A CA 1
ATOM 868 C C . ALA A 1 111 ? 15.573 -14.066 6.423 1.00 95.88 111 ALA A C 1
ATOM 870 O O . ALA A 1 111 ? 16.601 -14.568 6.874 1.00 95.88 111 ALA A O 1
ATOM 871 N N . ASP A 1 112 ? 15.426 -13.822 5.115 1.00 94.94 112 ASP A N 1
ATOM 872 C CA . ASP A 1 112 ? 16.439 -14.191 4.110 1.00 94.94 112 ASP A CA 1
ATOM 873 C C . ASP A 1 112 ? 17.758 -13.405 4.256 1.00 94.94 112 ASP A C 1
ATOM 875 O O . ASP A 1 112 ? 18.736 -13.684 3.564 1.00 94.94 112 ASP A O 1
ATOM 879 N N . LEU A 1 113 ? 17.794 -12.376 5.110 1.00 94.81 113 LEU A N 1
ATOM 880 C CA . LEU A 1 113 ? 19.011 -11.618 5.411 1.00 94.81 113 LEU A CA 1
ATOM 881 C C . LEU A 1 113 ? 19.849 -12.250 6.530 1.00 94.81 113 LEU A C 1
ATOM 883 O O . LEU A 1 113 ? 20.984 -11.823 6.742 1.00 94.81 113 LEU A O 1
ATOM 887 N N . LEU A 1 114 ? 19.320 -13.227 7.276 1.00 91.00 114 LEU A N 1
ATOM 888 C CA . LEU A 1 114 ? 19.997 -13.776 8.458 1.00 91.00 114 LEU A CA 1
ATOM 889 C C . LEU A 1 114 ? 21.336 -14.449 8.121 1.00 91.00 114 LEU A C 1
ATOM 891 O O . LEU A 1 114 ? 22.270 -14.346 8.916 1.00 91.00 114 LEU A O 1
ATOM 895 N N . ASP A 1 115 ? 21.448 -15.047 6.935 1.00 89.69 115 ASP A N 1
ATOM 896 C CA . ASP A 1 115 ? 22.646 -15.704 6.400 1.00 89.69 115 ASP A CA 1
ATOM 897 C C . ASP A 1 115 ? 23.469 -14.803 5.452 1.00 89.69 115 ASP A C 1
ATOM 899 O O . ASP A 1 115 ? 24.440 -15.254 4.845 1.00 89.69 115 ASP A O 1
ATOM 903 N N . LYS A 1 116 ? 23.111 -13.515 5.313 1.00 90.81 116 LYS A N 1
ATOM 904 C CA . LYS A 1 116 ? 23.759 -12.557 4.395 1.00 90.81 116 LYS A CA 1
ATOM 905 C C . LYS A 1 116 ? 24.367 -11.378 5.161 1.00 90.81 116 LYS A C 1
ATOM 907 O O . LYS A 1 116 ? 23.815 -10.277 5.114 1.00 90.81 116 LYS A O 1
ATOM 912 N N . PRO A 1 117 ? 25.525 -11.539 5.830 1.00 85.12 117 PRO A N 1
ATOM 913 C CA . PRO A 1 117 ? 26.091 -10.499 6.697 1.00 85.12 117 PRO A CA 1
ATOM 914 C C . PRO A 1 117 ? 26.324 -9.162 5.977 1.00 85.12 117 PRO A C 1
ATOM 916 O O . PRO A 1 117 ? 26.006 -8.110 6.529 1.00 85.12 117 PRO A O 1
ATOM 919 N N . GLY A 1 118 ? 26.778 -9.190 4.717 1.00 86.81 118 GLY A N 1
ATOM 920 C CA . GLY A 1 118 ? 26.966 -7.975 3.913 1.00 86.81 118 GLY A CA 1
ATOM 921 C C . GLY A 1 118 ? 25.661 -7.245 3.569 1.00 86.81 118 GLY A C 1
ATOM 922 O O . GLY A 1 118 ? 25.625 -6.020 3.568 1.00 86.81 118 GLY A O 1
ATOM 923 N N . ALA A 1 119 ? 24.570 -7.980 3.332 1.00 81.88 119 ALA A N 1
ATOM 924 C CA . ALA A 1 119 ? 23.260 -7.396 3.026 1.00 81.88 119 ALA A CA 1
ATOM 925 C C . ALA A 1 119 ? 22.463 -7.014 4.288 1.00 81.88 119 ALA A C 1
ATOM 927 O O . ALA A 1 119 ? 21.549 -6.193 4.221 1.00 81.88 119 ALA A O 1
ATOM 928 N N . ARG A 1 120 ? 22.799 -7.609 5.439 1.00 87.31 120 ARG A N 1
ATOM 929 C CA . ARG A 1 120 ? 22.154 -7.363 6.735 1.00 87.31 120 ARG A CA 1
ATOM 930 C C . ARG A 1 120 ? 22.684 -6.120 7.449 1.00 87.31 120 ARG A C 1
ATOM 932 O O . ARG A 1 120 ? 22.033 -5.648 8.376 1.00 87.31 120 ARG A O 1
ATOM 939 N N . HIS A 1 121 ? 23.845 -5.587 7.070 1.00 86.44 121 HIS A N 1
ATOM 940 C CA . HIS A 1 121 ? 24.446 -4.453 7.773 1.00 86.44 121 HIS A CA 1
ATOM 941 C C . HIS A 1 121 ? 23.468 -3.263 7.884 1.00 86.44 121 HIS A C 1
ATOM 943 O O . HIS A 1 121 ? 22.985 -2.741 6.882 1.00 86.44 121 HIS A O 1
ATOM 949 N N . GLY A 1 122 ? 23.158 -2.839 9.115 1.00 82.94 122 GLY A N 1
ATOM 950 C CA . GLY A 1 122 ? 22.185 -1.771 9.392 1.00 82.94 122 GLY A CA 1
ATOM 951 C C . GLY A 1 122 ? 20.707 -2.189 9.339 1.00 82.94 122 GLY A C 1
ATOM 952 O O . GLY A 1 122 ? 19.831 -1.342 9.510 1.00 82.94 122 GLY A O 1
ATOM 953 N N . VAL A 1 123 ? 20.410 -3.476 9.131 1.00 87.31 123 VAL A N 1
ATOM 954 C CA . VAL A 1 123 ? 19.047 -4.019 9.090 1.00 87.31 123 VAL A CA 1
ATOM 955 C C . VAL A 1 123 ? 18.727 -4.791 10.369 1.00 87.31 123 VAL A C 1
ATOM 957 O O . VAL A 1 123 ? 19.287 -5.851 10.655 1.00 87.31 123 VAL A O 1
ATOM 960 N N . ASP A 1 124 ? 17.746 -4.282 11.110 1.00 91.38 124 ASP A N 1
ATOM 961 C CA . ASP A 1 124 ? 17.127 -4.975 12.239 1.00 91.38 124 ASP A CA 1
ATOM 962 C C . ASP A 1 124 ? 16.025 -5.917 11.721 1.00 91.38 124 ASP A C 1
ATOM 964 O O . ASP A 1 124 ? 14.880 -5.510 11.496 1.00 91.38 124 ASP A O 1
ATOM 968 N N . VAL A 1 125 ? 16.403 -7.174 11.464 1.00 93.12 125 VAL A N 1
ATOM 969 C CA . VAL A 1 125 ? 15.485 -8.222 10.987 1.00 93.12 125 VAL A CA 1
ATOM 970 C C . VAL A 1 125 ? 14.359 -8.492 11.996 1.00 93.12 125 VAL A C 1
ATOM 972 O O . VAL A 1 125 ? 13.207 -8.435 11.569 1.00 93.12 125 VAL A O 1
ATOM 975 N N . PRO A 1 126 ? 14.617 -8.707 13.306 1.00 92.75 126 PRO A N 1
ATOM 976 C CA . PRO A 1 126 ? 13.549 -8.875 14.296 1.00 92.75 126 PRO A CA 1
ATOM 977 C C . PRO A 1 126 ? 12.504 -7.758 14.266 1.00 92.75 126 PRO A C 1
ATOM 979 O O . PRO A 1 126 ? 11.309 -8.035 14.190 1.00 92.75 126 PRO A O 1
ATOM 982 N N . ARG A 1 127 ? 12.931 -6.490 14.234 1.00 91.31 127 ARG A N 1
ATOM 983 C CA . ARG A 1 127 ? 11.997 -5.358 14.157 1.00 91.31 127 ARG A CA 1
ATOM 984 C C . ARG A 1 127 ? 11.251 -5.303 12.826 1.00 91.31 127 ARG A C 1
ATOM 986 O O . ARG A 1 127 ? 10.114 -4.842 12.768 1.00 91.31 127 ARG A O 1
ATOM 993 N N . MET A 1 128 ? 11.869 -5.743 11.733 1.00 91.88 128 MET A N 1
ATOM 994 C CA . MET A 1 128 ? 11.180 -5.854 10.449 1.00 91.88 128 MET A CA 1
ATOM 995 C C . MET A 1 128 ? 10.063 -6.902 10.499 1.00 91.88 128 MET A C 1
ATOM 997 O O . MET A 1 128 ? 8.973 -6.626 10.002 1.00 91.88 128 MET A O 1
ATOM 1001 N N . LEU A 1 129 ? 10.321 -8.055 11.119 1.00 93.75 129 LEU A N 1
ATOM 1002 C CA . LEU A 1 129 ? 9.332 -9.119 11.291 1.00 93.75 129 LEU A CA 1
ATOM 1003 C C . LEU A 1 129 ? 8.204 -8.694 12.238 1.00 93.75 129 LEU A C 1
ATOM 1005 O O . LEU A 1 129 ? 7.045 -8.878 11.893 1.00 93.75 129 LEU A O 1
ATOM 1009 N N . ASP A 1 130 ? 8.508 -8.009 13.344 1.00 92.19 130 ASP A N 1
ATOM 1010 C CA . ASP A 1 130 ? 7.490 -7.433 14.243 1.00 92.19 130 ASP A CA 1
ATOM 1011 C C . ASP A 1 130 ? 6.530 -6.485 13.499 1.00 92.19 130 ASP A C 1
ATOM 1013 O O . ASP A 1 130 ? 5.309 -6.512 13.668 1.00 92.19 130 ASP A O 1
ATOM 1017 N N . ARG A 1 131 ? 7.064 -5.675 12.576 1.00 91.69 131 ARG A N 1
ATOM 1018 C CA . ARG A 1 131 ? 6.231 -4.807 11.733 1.00 91.69 131 ARG A CA 1
ATOM 1019 C C . ARG A 1 131 ? 5.371 -5.598 10.755 1.00 91.69 131 ARG A C 1
ATOM 1021 O O . ARG A 1 131 ? 4.243 -5.156 10.515 1.00 91.69 131 ARG A O 1
ATOM 1028 N N . ALA A 1 132 ? 5.914 -6.673 10.186 1.00 93.88 132 ALA A N 1
ATOM 1029 C CA . ALA A 1 132 ? 5.249 -7.529 9.208 1.00 93.88 132 ALA A CA 1
ATOM 1030 C C . ALA A 1 132 ? 4.159 -8.406 9.837 1.00 93.88 132 ALA A C 1
ATOM 1032 O O . ALA A 1 132 ? 3.120 -8.616 9.221 1.00 93.88 132 ALA A O 1
ATOM 1033 N N . ASP A 1 133 ? 4.312 -8.792 11.103 1.00 92.94 133 ASP A N 1
ATOM 1034 C CA . ASP A 1 133 ? 3.299 -9.523 11.879 1.00 92.94 133 ASP A CA 1
ATOM 1035 C C . ASP A 1 133 ? 2.014 -8.719 12.122 1.00 92.94 133 ASP A C 1
ATOM 1037 O O . ASP A 1 133 ? 0.983 -9.252 12.534 1.00 92.94 133 ASP A O 1
ATOM 1041 N N . ARG A 1 134 ? 2.040 -7.413 11.833 1.00 93.50 134 ARG A N 1
ATOM 1042 C CA . ARG A 1 134 ? 0.837 -6.579 11.842 1.00 93.50 134 ARG A CA 1
ATOM 1043 C C . ARG A 1 134 ? 0.016 -6.718 10.563 1.00 93.50 134 ARG A C 1
ATOM 1045 O O . ARG A 1 134 ? -1.129 -6.276 10.570 1.00 93.50 134 ARG A O 1
ATOM 1052 N N . TRP A 1 135 ? 0.556 -7.248 9.471 1.00 95.44 135 TRP A N 1
ATOM 1053 C CA . TRP A 1 135 ? -0.169 -7.359 8.204 1.00 95.44 135 TRP A CA 1
ATOM 1054 C C . TRP A 1 135 ? -1.259 -8.425 8.305 1.00 95.44 135 TRP A C 1
ATOM 1056 O O . TRP A 1 135 ? -1.042 -9.474 8.892 1.00 95.44 135 TRP A O 1
ATOM 1066 N N . ASP A 1 136 ? -2.430 -8.152 7.740 1.00 97.25 136 ASP A N 1
ATOM 1067 C CA . ASP A 1 136 ? -3.472 -9.164 7.530 1.00 97.25 136 ASP A CA 1
ATOM 1068 C C . ASP A 1 136 ? -3.388 -9.715 6.108 1.00 97.25 136 ASP A C 1
ATOM 1070 O O . ASP A 1 136 ? -3.537 -10.915 5.891 1.00 97.25 136 ASP A O 1
ATOM 1074 N N . HIS A 1 137 ? -3.086 -8.840 5.142 1.00 97.81 137 HIS A N 1
ATOM 1075 C CA . HIS A 1 137 ? -2.974 -9.198 3.734 1.00 97.81 137 HIS A CA 1
ATOM 1076 C C . HIS A 1 137 ? -1.667 -8.708 3.119 1.00 97.81 137 HIS A C 1
ATOM 1078 O O . HIS A 1 137 ? -1.234 -7.579 3.356 1.00 97.81 137 HIS A O 1
ATOM 1084 N N . SER A 1 138 ? -1.084 -9.560 2.282 1.00 97.38 138 SER A N 1
ATOM 1085 C CA . SER A 1 138 ? 0.114 -9.305 1.485 1.00 97.38 138 SER A CA 1
ATOM 1086 C C . SER A 1 138 ? -0.251 -9.450 0.007 1.00 97.38 138 SER A C 1
ATOM 1088 O O . SER A 1 138 ? -0.464 -10.562 -0.470 1.00 97.38 138 SER A O 1
ATOM 1090 N N . LEU A 1 139 ? -0.387 -8.340 -0.721 1.00 97.62 139 LEU A N 1
ATOM 1091 C CA . LEU A 1 139 ? -0.718 -8.371 -2.149 1.00 97.62 139 LEU A CA 1
ATOM 1092 C C . LEU A 1 139 ? 0.532 -8.717 -2.949 1.00 97.62 139 LEU A C 1
ATOM 1094 O O . LEU A 1 139 ? 1.557 -8.045 -2.838 1.00 97.62 139 LEU A O 1
ATOM 1098 N N . VAL A 1 140 ? 0.451 -9.760 -3.770 1.00 97.12 140 VAL A N 1
ATOM 1099 C CA . VAL A 1 140 ? 1.607 -10.302 -4.486 1.00 97.12 140 VAL A CA 1
ATOM 1100 C C . VAL A 1 140 ? 1.358 -10.366 -5.986 1.00 97.12 140 VAL A C 1
ATOM 1102 O O . VAL A 1 140 ? 0.304 -10.786 -6.465 1.00 97.12 140 VAL A O 1
ATOM 1105 N N . ALA A 1 141 ? 2.375 -9.958 -6.747 1.00 95.75 141 ALA A N 1
ATOM 1106 C CA . ALA A 1 141 ? 2.263 -9.813 -8.193 1.00 95.75 141 ALA A CA 1
ATOM 1107 C C . ALA A 1 141 ? 2.141 -11.149 -8.948 1.00 95.75 141 ALA A C 1
ATOM 1109 O O . ALA A 1 141 ? 1.635 -11.180 -10.064 1.00 95.75 141 ALA A O 1
ATOM 1110 N N . ASN A 1 142 ? 2.660 -12.240 -8.383 1.00 96.31 142 ASN A N 1
ATOM 1111 C CA . ASN A 1 142 ? 2.722 -13.558 -9.012 1.00 96.31 142 ASN A CA 1
ATOM 1112 C C . ASN A 1 142 ? 3.097 -14.628 -7.968 1.00 96.31 142 ASN A C 1
ATOM 1114 O O . ASN A 1 142 ? 3.428 -14.310 -6.824 1.00 96.31 142 ASN A O 1
ATOM 1118 N N . ARG A 1 143 ? 3.084 -15.902 -8.385 1.00 97.00 143 ARG A N 1
ATOM 1119 C CA . ARG A 1 143 ? 3.441 -17.050 -7.533 1.00 97.00 143 ARG A CA 1
ATOM 1120 C C . ARG A 1 143 ? 4.888 -17.009 -7.028 1.00 97.00 143 ARG A C 1
ATOM 1122 O O . ARG A 1 143 ? 5.156 -17.486 -5.934 1.00 97.00 143 ARG A O 1
ATOM 1129 N N . HIS A 1 144 ? 5.826 -16.462 -7.800 1.00 97.12 144 HIS A N 1
ATOM 1130 C CA . HIS A 1 144 ? 7.211 -16.337 -7.340 1.00 97.12 144 HIS A CA 1
ATOM 1131 C C . HIS A 1 144 ? 7.302 -15.372 -6.150 1.00 97.12 144 HIS A C 1
ATOM 1133 O O . HIS A 1 144 ? 7.869 -15.728 -5.121 1.00 97.12 144 HIS A O 1
ATOM 1139 N N . SER A 1 145 ? 6.684 -14.192 -6.258 1.00 97.00 145 SER A N 1
ATOM 1140 C CA . SER A 1 145 ? 6.631 -13.205 -5.175 1.00 97.00 145 SER A CA 1
ATOM 1141 C C . SER A 1 145 ? 5.981 -13.767 -3.914 1.00 97.00 145 SER A C 1
ATOM 1143 O O . SER A 1 145 ? 6.499 -13.550 -2.829 1.00 97.00 145 SER A O 1
ATOM 1145 N N . GLU A 1 146 ? 4.880 -14.505 -4.056 1.00 97.25 146 GLU A N 1
ATOM 1146 C CA . GLU A 1 146 ? 4.199 -15.188 -2.948 1.00 97.25 146 GLU A CA 1
ATOM 1147 C C . GLU A 1 146 ? 5.153 -16.086 -2.155 1.00 97.25 146 GLU A C 1
ATOM 1149 O O . GLU A 1 146 ? 5.373 -15.858 -0.969 1.00 97.25 146 GLU A O 1
ATOM 1154 N N . LEU A 1 147 ? 5.806 -17.031 -2.838 1.00 97.19 147 LEU A N 1
ATOM 1155 C CA . LEU A 1 147 ? 6.730 -17.977 -2.209 1.00 97.19 147 LEU A CA 1
ATOM 1156 C C . L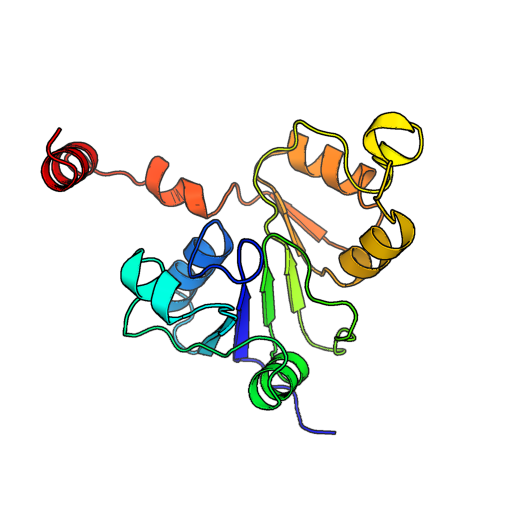EU A 1 147 ? 7.935 -17.279 -1.566 1.00 97.19 147 LEU A C 1
ATOM 1158 O O . LEU A 1 147 ? 8.410 -17.696 -0.510 1.00 97.19 147 LEU A O 1
ATOM 1162 N N . VAL A 1 148 ? 8.451 -16.219 -2.197 1.00 97.06 148 VAL A N 1
ATOM 1163 C CA . VAL A 1 148 ? 9.564 -15.444 -1.635 1.00 97.06 148 VAL A CA 1
ATOM 1164 C C . VAL A 1 148 ? 9.120 -14.674 -0.394 1.00 97.06 148 VAL A C 1
ATOM 1166 O O . VAL A 1 148 ? 9.845 -14.679 0.596 1.00 97.06 148 VAL A O 1
ATOM 1169 N N . TRP A 1 149 ? 7.948 -14.039 -0.408 1.00 96.00 149 TRP A N 1
ATOM 1170 C CA . TRP A 1 149 ? 7.473 -13.251 0.727 1.00 96.00 149 TRP A CA 1
ATOM 1171 C C . TRP A 1 149 ? 7.035 -14.099 1.913 1.00 96.00 149 TRP A C 1
ATOM 1173 O O . TRP A 1 149 ? 7.339 -13.713 3.035 1.00 96.00 149 TRP A O 1
ATOM 1183 N N . GLU A 1 150 ? 6.423 -15.260 1.696 1.00 95.50 150 GLU A N 1
ATOM 1184 C CA . GLU A 1 150 ? 6.082 -16.196 2.779 1.00 95.50 150 GLU A CA 1
ATOM 1185 C C . GLU A 1 150 ? 7.328 -16.759 3.472 1.00 95.50 150 GLU A C 1
ATOM 1187 O O . GLU A 1 150 ? 7.339 -16.939 4.689 1.00 95.50 150 GLU A O 1
ATOM 1192 N N . ARG A 1 151 ? 8.414 -16.977 2.719 1.00 96.12 151 ARG A N 1
ATOM 1193 C CA . ARG A 1 151 ? 9.710 -17.375 3.287 1.00 96.12 151 ARG A CA 1
ATOM 1194 C C . ARG A 1 151 ? 10.412 -16.214 3.998 1.00 96.12 151 ARG A C 1
ATOM 1196 O O . ARG A 1 151 ? 10.883 -16.376 5.120 1.00 96.12 151 ARG A O 1
ATOM 1203 N N . ALA A 1 152 ? 10.510 -15.057 3.342 1.00 96.00 152 ALA A N 1
ATOM 1204 C CA . ALA A 1 152 ? 11.230 -13.890 3.852 1.00 96.00 152 ALA A CA 1
ATOM 1205 C C . ALA A 1 152 ? 10.530 -13.252 5.063 1.00 96.00 152 ALA A C 1
ATOM 1207 O O . ALA A 1 152 ? 11.187 -12.685 5.936 1.00 96.00 152 ALA A O 1
ATOM 1208 N N . TYR A 1 153 ? 9.205 -13.343 5.126 1.00 96.19 153 TYR A N 1
ATOM 1209 C CA . TYR A 1 153 ? 8.378 -12.843 6.214 1.00 96.19 153 TYR A CA 1
ATOM 1210 C C . TYR A 1 153 ? 7.519 -13.990 6.752 1.00 96.19 153 TYR A C 1
ATOM 1212 O O . TYR A 1 153 ? 6.351 -14.090 6.377 1.00 96.19 153 TYR A O 1
ATOM 1220 N N . PRO A 1 154 ? 8.065 -14.852 7.630 1.00 95.69 154 PRO A N 1
ATOM 1221 C CA . PRO A 1 154 ? 7.319 -15.944 8.257 1.00 95.69 154 PRO A CA 1
ATOM 1222 C C . PRO A 1 154 ? 6.356 -15.398 9.330 1.00 95.69 154 PRO A C 1
ATOM 1224 O O . PRO A 1 154 ? 6.502 -15.659 10.523 1.00 95.69 154 PRO A O 1
ATOM 1227 N N . CYS A 1 155 ? 5.401 -14.582 8.889 1.00 95.12 155 CYS A N 1
ATOM 1228 C CA . CYS A 1 155 ? 4.499 -13.764 9.690 1.00 95.12 155 CYS A CA 1
ATOM 1229 C C . CYS A 1 155 ? 3.037 -14.141 9.425 1.00 95.12 155 CYS A C 1
ATOM 1231 O O . CYS A 1 155 ? 2.706 -14.802 8.441 1.00 95.12 155 CYS A O 1
ATOM 1233 N N . ARG A 1 156 ? 2.132 -13.701 10.303 1.00 90.00 156 ARG A N 1
ATOM 1234 C CA . ARG A 1 156 ? 0.702 -14.059 10.241 1.00 90.00 156 ARG A CA 1
ATOM 1235 C C . ARG A 1 156 ? -0.098 -13.189 9.262 1.00 90.00 156 ARG A C 1
ATOM 1237 O O . ARG A 1 156 ? -0.949 -12.419 9.692 1.00 90.00 156 ARG A O 1
ATOM 1244 N N . PHE A 1 157 ? 0.141 -13.331 7.961 1.00 95.81 157 PHE A N 1
ATOM 1245 C CA . PHE A 1 157 ? -0.660 -12.690 6.909 1.00 95.81 157 PHE A CA 1
ATOM 1246 C C . PHE A 1 157 ? -1.170 -13.706 5.881 1.00 95.81 157 PHE A C 1
ATOM 1248 O O . PHE A 1 157 ? -0.610 -14.786 5.724 1.00 95.81 157 PHE A O 1
ATOM 1255 N N . ALA A 1 158 ? -2.213 -13.335 5.140 1.00 97.38 158 ALA A N 1
ATOM 1256 C CA . ALA A 1 158 ? -2.660 -14.061 3.957 1.00 97.38 158 ALA A CA 1
ATOM 1257 C C . A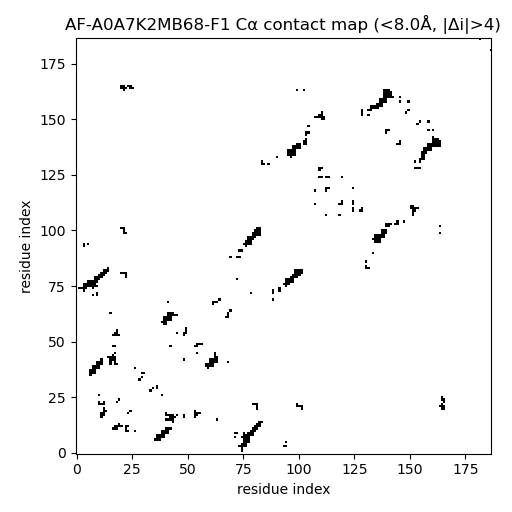LA A 1 158 ? -2.090 -13.418 2.683 1.00 97.38 158 ALA A C 1
ATOM 1259 O O . ALA A 1 158 ? -2.306 -12.227 2.427 1.00 97.38 158 ALA A O 1
ATOM 1260 N N . SER A 1 159 ? -1.379 -14.200 1.869 1.00 97.25 159 SER A N 1
ATOM 1261 C CA . SER A 1 159 ? -0.971 -13.780 0.527 1.00 97.25 159 SER A CA 1
ATOM 1262 C C . SER A 1 159 ? -2.188 -13.684 -0.393 1.00 97.25 159 SER A C 1
ATOM 1264 O O . SER A 1 159 ? -2.995 -14.607 -0.479 1.00 97.25 159 SER A O 1
ATOM 1266 N N . ALA A 1 160 ? -2.320 -12.568 -1.103 1.00 96.88 160 ALA A N 1
ATOM 1267 C CA . ALA A 1 160 ? -3.361 -12.344 -2.094 1.00 96.88 160 ALA A CA 1
ATOM 1268 C C . ALA A 1 160 ? -2.707 -12.126 -3.460 1.00 96.88 160 ALA A C 1
ATOM 1270 O O . ALA A 1 160 ? -2.103 -11.083 -3.715 1.00 96.88 160 ALA A O 1
ATOM 1271 N N . ARG A 1 161 ? -2.797 -13.123 -4.348 1.00 95.88 161 ARG A N 1
ATOM 1272 C CA . ARG A 1 161 ? -2.193 -13.069 -5.687 1.00 95.88 161 ARG A CA 1
ATOM 1273 C C . ARG A 1 161 ? -3.035 -12.218 -6.642 1.00 95.88 161 ARG A C 1
ATOM 1275 O O . ARG A 1 161 ? -3.726 -12.740 -7.509 1.00 95.88 161 ARG A O 1
ATOM 1282 N N . THR A 1 162 ? -2.973 -10.904 -6.460 1.00 95.44 162 THR A N 1
ATOM 1283 C CA . THR A 1 162 ? -3.774 -9.910 -7.192 1.00 95.44 162 THR A CA 1
ATOM 1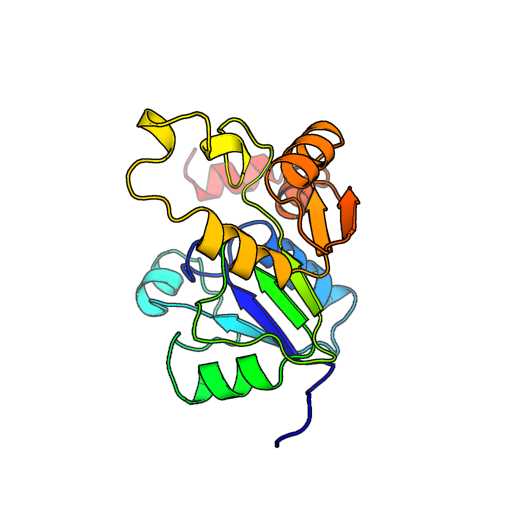284 C C . THR A 1 162 ? -3.123 -9.413 -8.479 1.00 95.44 162 THR A C 1
ATOM 1286 O O . THR A 1 162 ? -3.758 -8.692 -9.234 1.00 95.44 162 THR A O 1
ATOM 1289 N N . GLY A 1 163 ? -1.842 -9.715 -8.710 1.00 95.81 163 GLY A N 1
ATOM 1290 C CA . GLY A 1 163 ? -1.032 -8.852 -9.571 1.00 95.81 163 GLY A CA 1
ATOM 1291 C C . GLY A 1 163 ? -0.581 -7.601 -8.806 1.00 95.81 163 GLY A C 1
ATOM 1292 O O . GLY A 1 163 ? -0.825 -7.478 -7.604 1.00 95.81 163 GLY A O 1
ATOM 1293 N N . SER A 1 164 ? 0.128 -6.692 -9.477 1.00 96.06 164 SER A N 1
ATOM 1294 C CA . SER A 1 164 ? 0.489 -5.385 -8.907 1.00 96.06 164 SER A CA 1
ATOM 1295 C C . SER A 1 164 ? -0.601 -4.389 -9.306 1.00 96.06 164 SER A C 1
ATOM 1297 O O . SER A 1 164 ? -0.669 -4.091 -10.495 1.00 96.06 164 SER A O 1
ATOM 1299 N N . PRO A 1 165 ? -1.415 -3.847 -8.381 1.00 97.31 165 PRO A N 1
ATOM 1300 C CA . PRO A 1 165 ? -2.507 -2.928 -8.726 1.00 97.31 165 PRO A CA 1
ATOM 1301 C C . PRO A 1 165 ? -2.091 -1.748 -9.619 1.00 97.31 165 PRO A C 1
ATOM 1303 O O . PRO A 1 165 ? -2.837 -1.292 -10.475 1.00 97.31 165 PRO A O 1
ATOM 1306 N N . ARG A 1 166 ? -0.862 -1.233 -9.475 1.00 96.44 166 ARG A N 1
ATOM 1307 C CA . ARG A 1 166 ? -0.363 -0.146 -10.335 1.00 96.44 166 ARG A CA 1
ATOM 1308 C C . ARG A 1 166 ? -0.233 -0.538 -11.814 1.00 96.44 166 ARG A C 1
ATOM 1310 O O . ARG A 1 166 ? -0.123 0.353 -12.652 1.00 96.44 166 ARG A O 1
ATOM 1317 N N . ASN A 1 167 ? -0.170 -1.836 -12.114 1.00 96.69 167 ASN A N 1
ATOM 1318 C CA . ASN A 1 167 ? -0.007 -2.363 -13.464 1.00 96.69 167 ASN A CA 1
ATOM 1319 C C . ASN A 1 167 ? -1.340 -2.515 -14.203 1.00 96.69 167 ASN A C 1
ATOM 1321 O O . ASN A 1 167 ? -1.294 -2.806 -15.394 1.00 96.69 167 ASN A O 1
ATOM 1325 N N . ASP A 1 168 ? -2.488 -2.266 -13.568 1.00 95.12 168 ASP A N 1
ATOM 1326 C CA . ASP A 1 168 ? -3.791 -2.255 -14.251 1.00 95.12 168 ASP A CA 1
ATOM 1327 C C . ASP A 1 168 ? -3.755 -1.276 -15.436 1.00 95.12 168 ASP A C 1
ATOM 1329 O O . ASP A 1 168 ? -4.120 -1.621 -16.552 1.00 95.12 168 ASP A O 1
ATOM 1333 N N . ALA A 1 169 ? -3.116 -0.112 -15.262 1.00 92.38 169 ALA A N 1
ATOM 1334 C CA . ALA A 1 169 ? -2.888 0.861 -16.335 1.00 92.38 169 ALA A CA 1
ATOM 1335 C C . ALA A 1 169 ? -2.031 0.345 -17.513 1.00 92.38 169 ALA A C 1
ATOM 1337 O O . ALA A 1 169 ? -2.017 0.978 -18.564 1.00 92.38 169 ALA A O 1
ATOM 1338 N N . LEU A 1 170 ? -1.284 -0.754 -17.348 1.00 93.25 170 LEU A N 1
ATOM 1339 C CA . LEU A 1 170 ? -0.536 -1.405 -18.432 1.00 93.25 170 LEU A CA 1
ATOM 1340 C C . LEU A 1 170 ? -1.386 -2.446 -19.167 1.00 93.25 170 LEU A C 1
ATOM 1342 O O . LEU A 1 170 ? -1.154 -2.683 -20.349 1.00 93.25 170 LEU A O 1
ATOM 1346 N N . VAL A 1 171 ? -2.326 -3.081 -18.464 1.00 94.50 171 VAL A N 1
ATOM 1347 C CA . VAL A 1 171 ? -3.207 -4.124 -19.008 1.00 94.50 171 VAL A CA 1
ATOM 1348 C C . VAL A 1 171 ? -4.418 -3.497 -19.697 1.00 94.50 171 VAL A C 1
ATOM 1350 O O . VAL A 1 171 ? -4.765 -3.894 -20.805 1.00 94.50 171 VAL A O 1
ATOM 1353 N N . ASP A 1 172 ? -4.995 -2.466 -19.082 1.00 93.31 172 ASP A N 1
ATOM 1354 C CA . ASP A 1 172 ? -6.213 -1.787 -19.534 1.00 93.31 172 ASP A CA 1
ATOM 1355 C C . ASP A 1 172 ? -5.932 -0.591 -20.460 1.00 93.31 172 ASP A C 1
ATOM 1357 O O . ASP A 1 172 ? -6.837 0.184 -20.786 1.00 93.31 172 ASP A O 1
ATOM 1361 N N . ALA A 1 173 ? -4.674 -0.412 -20.878 1.00 92.44 173 ALA A N 1
ATOM 1362 C CA . ALA A 1 173 ? -4.260 0.692 -21.736 1.00 92.44 173 ALA A CA 1
ATOM 1363 C C . ALA A 1 173 ? -5.032 0.683 -23.064 1.00 92.44 173 ALA A C 1
ATOM 1365 O O . ALA A 1 173 ? -5.043 -0.308 -23.800 1.00 92.44 173 ALA A O 1
ATOM 1366 N N . ARG A 1 174 ? -5.645 1.817 -23.412 1.00 93.06 174 ARG A N 1
ATOM 1367 C CA . ARG A 1 174 ? -6.400 1.977 -24.657 1.00 93.06 174 ARG A CA 1
ATOM 1368 C C . ARG A 1 174 ? -5.488 2.424 -25.801 1.00 93.06 174 ARG A C 1
ATOM 1370 O O . ARG A 1 174 ? -4.491 3.123 -25.576 1.00 93.06 174 ARG A O 1
ATOM 1377 N N . PRO A 1 175 ? -5.840 2.101 -27.060 1.00 92.12 175 PRO A N 1
ATOM 1378 C CA . PRO A 1 175 ? -5.197 2.714 -28.215 1.00 92.12 175 PRO A CA 1
ATOM 1379 C C . PRO A 1 175 ? -5.236 4.246 -28.097 1.00 92.12 175 PRO A C 1
ATOM 1381 O O . PRO A 1 175 ? -6.303 4.836 -27.963 1.00 92.12 175 PRO A O 1
ATOM 1384 N N . GLY A 1 176 ? -4.065 4.886 -28.130 1.00 90.06 176 GLY A N 1
ATOM 1385 C CA . GLY A 1 176 ? -3.928 6.343 -28.016 1.00 90.06 176 GLY A CA 1
ATOM 1386 C C . GLY A 1 176 ? -3.413 6.853 -26.666 1.00 90.06 176 GLY A C 1
ATOM 1387 O O . GLY A 1 176 ? -2.782 7.910 -26.652 1.00 90.06 176 GLY A O 1
ATOM 1388 N N . ASP A 1 177 ? -3.539 6.093 -25.572 1.00 91.75 177 ASP A N 1
ATOM 1389 C CA . ASP A 1 177 ? -3.065 6.526 -24.241 1.00 91.75 177 ASP A CA 1
ATOM 1390 C C . ASP A 1 177 ? -1.560 6.836 -24.247 1.00 91.75 177 ASP A C 1
ATOM 1392 O O . ASP A 1 177 ? -1.102 7.857 -23.729 1.00 91.75 177 ASP A O 1
ATOM 1396 N N . GLY A 1 178 ? -0.778 5.993 -24.930 1.00 93.25 178 GLY A N 1
ATOM 1397 C CA . GLY A 1 178 ? 0.655 6.215 -25.108 1.00 93.25 178 GLY A CA 1
ATOM 1398 C C . GLY A 1 178 ? 0.985 7.454 -25.948 1.00 93.25 178 GLY A C 1
ATOM 1399 O O . GLY A 1 178 ? 1.975 8.128 -25.672 1.00 93.25 178 GLY A O 1
ATOM 1400 N N . ALA A 1 179 ? 0.168 7.783 -26.954 1.00 94.19 179 ALA A N 1
ATOM 1401 C CA . ALA A 1 179 ? 0.371 8.976 -27.778 1.00 94.19 179 ALA A CA 1
ATOM 1402 C C . ALA A 1 179 ? 0.060 10.257 -26.990 1.00 94.19 179 ALA A C 1
ATOM 1404 O O . ALA A 1 179 ? 0.851 11.197 -27.022 1.00 94.19 179 ALA A O 1
ATOM 1405 N N . ALA A 1 180 ? -1.030 10.263 -26.218 1.00 92.50 180 ALA A N 1
ATOM 1406 C CA . ALA A 1 180 ? -1.376 11.371 -25.331 1.00 92.50 180 ALA A CA 1
ATOM 1407 C C . ALA A 1 180 ? -0.296 11.609 -24.262 1.00 92.50 180 ALA A C 1
ATOM 1409 O O . ALA A 1 180 ? 0.076 12.752 -23.989 1.00 92.50 180 ALA A O 1
ATOM 1410 N N . LEU A 1 181 ? 0.258 10.533 -23.686 1.00 92.75 181 LEU A N 1
ATOM 1411 C CA . LEU A 1 181 ? 1.362 10.638 -22.734 1.00 92.75 181 LEU A CA 1
ATOM 1412 C C . LEU A 1 181 ? 2.619 11.241 -23.374 1.00 92.75 181 LEU A C 1
ATOM 1414 O O . LEU A 1 181 ? 3.213 12.135 -22.777 1.00 92.75 181 LEU A O 1
ATOM 1418 N N . ARG A 1 182 ? 3.009 10.782 -24.571 1.00 95.06 182 ARG A N 1
ATOM 1419 C CA . ARG A 1 182 ? 4.163 11.327 -25.309 1.00 95.06 182 ARG A CA 1
ATOM 1420 C C . ARG A 1 182 ? 4.001 12.817 -25.599 1.00 95.06 182 ARG A C 1
ATOM 1422 O O . ARG A 1 182 ? 4.876 13.589 -25.224 1.00 95.06 182 ARG A O 1
ATOM 1429 N N . ALA A 1 183 ? 2.836 13.227 -26.103 1.00 95.50 183 ALA A N 1
ATOM 1430 C CA . ALA A 1 183 ? 2.528 14.635 -26.345 1.00 95.50 183 ALA A CA 1
ATOM 1431 C C . ALA A 1 183 ? 2.656 15.488 -25.070 1.00 95.50 183 ALA A C 1
ATOM 1433 O O . ALA A 1 183 ? 3.256 16.558 -25.096 1.00 95.50 183 ALA A O 1
ATOM 1434 N N . ARG A 1 184 ? 2.165 14.992 -23.923 1.00 93.06 184 ARG A N 1
ATOM 1435 C CA . ARG A 1 184 ? 2.307 15.679 -22.626 1.00 93.06 184 ARG A CA 1
ATOM 1436 C C . ARG A 1 184 ? 3.761 15.785 -22.154 1.00 93.06 184 ARG A C 1
ATOM 1438 O O . ARG A 1 184 ? 4.090 16.715 -21.426 1.00 93.06 184 ARG A O 1
ATOM 1445 N N . LEU A 1 185 ? 4.608 14.827 -22.526 1.00 94.19 185 LEU A N 1
ATOM 1446 C CA . LEU A 1 185 ? 6.037 14.817 -22.206 1.00 94.19 185 LEU A CA 1
ATOM 1447 C C . LEU A 1 185 ? 6.896 15.557 -23.246 1.00 94.19 185 LEU A C 1
ATOM 1449 O O . LEU A 1 185 ? 8.095 15.700 -23.024 1.00 94.19 185 LEU A O 1
ATOM 1453 N N . GLY A 1 186 ? 6.309 16.023 -24.353 1.00 95.44 186 GLY A N 1
ATOM 1454 C CA . GLY A 1 186 ? 7.037 16.662 -25.452 1.00 95.44 186 GLY A CA 1
ATOM 1455 C C . GLY A 1 186 ? 7.909 15.702 -26.272 1.00 95.44 186 GLY A C 1
ATOM 1456 O O . GLY A 1 186 ? 8.925 16.139 -26.806 1.00 95.44 186 GLY A O 1
ATOM 1457 N N . ILE A 1 187 ? 7.541 14.414 -26.331 1.00 93.88 187 ILE A N 1
ATOM 1458 C CA . ILE A 1 187 ? 8.210 13.355 -27.117 1.00 93.88 187 ILE A CA 1
ATOM 1459 C C . ILE A 1 187 ? 7.460 13.114 -28.425 1.00 93.88 187 ILE A C 1
ATOM 1461 O O . ILE A 1 187 ? 6.211 13.011 -28.364 1.00 93.88 187 ILE A O 1
#

Mean predicted aligned error: 3.74 Å

pLDDT: mean 94.25, std 5.43, range [61.69, 98.69]

Secondary structure (DSSP, 8-state):
-PPPEEEEEEE--TTTTSS-HHHHHHHHHHHHH-TTSEEEEE-S-HHHHHHTT-S-TT--EE-TTSHHHHHHHTTEEEEEESSPPPTT-PPPTT-EEEE--SSS--S--GGGGTT-HHHHTT--HHHHHHHHTT-SEEE-SSHHHHHHHHHH--SS-EEE----GGGHHHHSPPTTHHHHHHHHHT-

Radius of gyration: 17.54 Å; Cα contacts (8 Å, |Δi|>4): 316; chains: 1; bounding box: 46×39×52 Å

Sequence (187 aa):
RRPLEPDLVLYSAFHSRGVLGDPAAVYRAAREIAPHLRGVWVVKNPELARESGLLPPDVEYVLPGTPRHRRLAARAGFLVNNVNWPDAQAKRPGSVHIHTHLGTPLKYMGADLLDKPGARHGVDVPRMLDRADRWDHSLVANRHSELVWERAYPCRFASARTGSPRNDALVDARPGDGAALRARLGI

Nearest PDB structures (foldseek):
  3l7k-assembly3_D  TM=8.515E-01  e=4.960E-12  Staphylococcus epidermidis RP62A
  3l7m-assembly1_D  TM=8.264E-01  e=2.836E-12  Staphylococcus epidermidis RP62A
  3l7l-assembly3_D  TM=8.392E-01  e=1.045E-11  Staphylococcus epidermidis RP62A
  3l7j-assembly1_B  TM=8.173E-01  e=4.100E-11  Staphylococcus epidermidis RP62A
  8qoy-assembly1_A  TM=8.100E-01  e=2.633E-09  Actinobacillus pleuropneumoniae

Foldseek 3Di:
DDAADQLEEEEAEDNQQACDWLSNLVVVVCCVPPVSRQYEYAHADVVVCVVVVRYDPPHHYDYPPDPVNLVSLQRYQEYEYQAFDDPVDDQHVNHAYEHQHPAADPDAAAPSCPPPVPVCVVPDNVVRLVRVLSHAEYEYQDPNSVVRCCVRRVHNYDYDNPHTSVCVCVVVPDVCPVVVVCVVVVD